Protein AF-A0A8X6TZW4-F1 (afdb_monomer_lite)

Secondary structure (DSSP, 8-state):
------------SS-HHHHHHHHHTTSS--TT-TTEEEEEEEEEEE-TTSSEEEEEEEEEEE----HHHHHHH--SEEEEEEEEEEETTTTEEEEEEEEHHHHHHHTS----EEEEEE-TT--GGGG-HHHHHHHHHHHHHHHHH-TT-EEEEEEES--TTHHHHHHHHHTTS-HHHHTTEEE--TTGGGSTTSGGGTS-GGGSBGGGTSSBPP-SPP--PPPGGGSPPHHHHHHHHHTS--SS-GGG-------TT----------STTPPEEEEEE--SS-EEEEEEE-SSPPPPP------------S------------S----SS-TT--BTTTBEEEEEEEEEPTTPEEEEEE-

Structure (mmCIF, N/CA/C/O backbone):
data_AF-A0A8X6TZW4-F1
#
_entry.id   AF-A0A8X6TZW4-F1
#
loop_
_atom_site.group_PDB
_atom_site.id
_atom_site.type_symbol
_atom_site.label_atom_id
_atom_site.label_alt_id
_atom_site.label_comp_id
_atom_site.label_asym_id
_atom_site.label_entity_id
_atom_site.label_seq_id
_atom_site.pdbx_PDB_ins_code
_atom_site.Cartn_x
_atom_site.Cartn_y
_atom_site.Cartn_z
_atom_site.occupancy
_atom_site.B_iso_or_equiv
_atom_site.auth_seq_id
_atom_site.auth_comp_id
_atom_site.auth_asym_id
_atom_site.auth_atom_id
_atom_site.pdbx_PDB_model_num
ATOM 1 N N . MET A 1 1 ? 1.268 7.127 -22.799 1.00 30.56 1 MET A N 1
ATOM 2 C CA . MET A 1 1 ? 2.317 8.165 -22.871 1.00 30.56 1 MET A CA 1
ATOM 3 C C . MET A 1 1 ? 3.377 7.771 -21.850 1.00 30.56 1 MET A C 1
ATOM 5 O O . MET A 1 1 ? 3.025 7.650 -20.687 1.00 30.56 1 MET A O 1
ATOM 9 N N . VAL A 1 2 ? 4.600 7.427 -22.267 1.00 35.41 2 VAL A N 1
ATOM 10 C CA . VAL A 1 2 ? 5.676 7.060 -21.324 1.00 35.41 2 VAL A CA 1
ATOM 11 C C . VAL A 1 2 ? 6.132 8.360 -20.665 1.00 35.41 2 VAL A C 1
ATOM 13 O O . VAL A 1 2 ? 6.771 9.181 -21.322 1.00 35.41 2 VAL A O 1
ATOM 16 N N . GLN A 1 3 ? 5.719 8.607 -19.420 1.00 42.69 3 GLN A N 1
ATOM 17 C CA . GLN A 1 3 ? 6.209 9.760 -18.667 1.00 42.69 3 GLN A CA 1
ATOM 18 C C . GLN A 1 3 ? 7.709 9.557 -18.430 1.00 42.69 3 GLN A C 1
ATOM 20 O O . GLN A 1 3 ? 8.127 8.582 -17.812 1.00 42.69 3 GLN A O 1
ATOM 25 N N . LYS A 1 4 ? 8.532 10.450 -18.991 1.00 45.53 4 LYS A N 1
ATOM 26 C CA . LYS A 1 4 ? 9.958 10.520 -18.669 1.00 45.53 4 LYS A CA 1
ATOM 27 C C . LYS A 1 4 ? 10.077 11.176 -17.300 1.00 45.53 4 LYS A C 1
ATOM 29 O O . LYS A 1 4 ? 9.837 12.371 -17.174 1.00 45.53 4 LYS A O 1
ATOM 34 N N . TYR A 1 5 ? 10.426 10.395 -16.293 1.00 51.34 5 TYR A N 1
ATOM 35 C CA . TYR A 1 5 ? 10.765 10.905 -14.974 1.00 51.34 5 TYR A CA 1
ATOM 36 C C . TYR A 1 5 ? 12.252 11.183 -14.896 1.00 51.34 5 TYR A C 1
ATOM 38 O O . TYR A 1 5 ? 13.082 10.360 -15.291 1.00 51.34 5 TYR A O 1
ATOM 46 N N . GLN A 1 6 ? 12.574 12.341 -14.348 1.00 49.41 6 GLN A N 1
ATOM 47 C CA . GLN A 1 6 ? 13.914 12.642 -13.902 1.00 49.41 6 GLN A CA 1
ATOM 48 C C . GLN A 1 6 ? 13.915 12.455 -12.391 1.00 49.41 6 GLN A C 1
ATOM 50 O O . GLN A 1 6 ? 13.239 13.196 -11.680 1.00 49.41 6 GLN A O 1
ATOM 55 N N . SER A 1 7 ? 14.646 11.449 -11.902 1.00 51.25 7 SER A N 1
ATOM 56 C CA . SER A 1 7 ? 14.814 11.277 -10.460 1.00 51.25 7 SER A CA 1
ATOM 57 C C . SER A 1 7 ? 15.349 12.572 -9.849 1.00 51.25 7 SER A C 1
ATOM 59 O O . SER A 1 7 ? 16.213 13.199 -10.477 1.00 51.25 7 SER A O 1
ATOM 61 N N . PRO A 1 8 ? 14.913 12.961 -8.636 1.00 54.50 8 PRO A N 1
ATOM 62 C CA . PRO A 1 8 ? 15.524 14.080 -7.936 1.00 54.50 8 PRO A CA 1
ATOM 63 C C . PRO A 1 8 ? 17.037 13.876 -7.893 1.00 54.50 8 PRO A C 1
ATOM 65 O O . PRO A 1 8 ? 17.512 12.742 -7.758 1.00 54.50 8 PRO A O 1
ATOM 68 N N . ILE A 1 9 ? 17.794 14.964 -8.050 1.00 59.66 9 ILE A N 1
ATOM 69 C CA . ILE A 1 9 ? 19.255 14.913 -8.019 1.00 59.66 9 ILE A CA 1
ATOM 70 C C . ILE A 1 9 ? 19.663 14.425 -6.627 1.00 59.66 9 ILE A C 1
ATOM 72 O O . ILE A 1 9 ? 19.657 15.178 -5.656 1.00 59.66 9 ILE A O 1
ATOM 76 N N . ARG A 1 10 ? 19.992 13.137 -6.523 1.00 61.22 10 ARG A N 1
ATOM 77 C CA . ARG A 1 10 ? 20.545 12.556 -5.305 1.00 61.22 10 ARG A CA 1
ATOM 78 C C . ARG A 1 10 ? 22.036 12.850 -5.296 1.00 61.22 10 ARG A C 1
ATOM 80 O O . ARG A 1 10 ? 22.797 12.283 -6.077 1.00 61.22 10 ARG A O 1
ATOM 87 N N . ILE A 1 11 ? 22.445 13.757 -4.415 1.00 69.44 11 ILE A N 1
ATOM 88 C CA . ILE A 1 11 ? 23.859 14.000 -4.144 1.00 69.44 11 ILE A CA 1
ATOM 89 C C . ILE A 1 11 ? 24.327 12.892 -3.204 1.00 69.44 11 ILE A C 1
ATOM 91 O O . ILE A 1 11 ? 23.991 12.868 -2.020 1.00 69.44 11 ILE A O 1
ATOM 95 N N . TYR A 1 12 ? 25.078 11.941 -3.746 1.00 73.31 12 TYR A N 1
ATOM 96 C CA . TYR A 1 12 ? 25.691 10.890 -2.949 1.00 73.31 12 TYR A CA 1
ATOM 97 C C . TYR A 1 12 ? 26.949 11.431 -2.270 1.00 73.31 12 TYR A C 1
ATOM 99 O O . TYR A 1 12 ? 27.764 12.102 -2.897 1.00 73.31 12 TYR A O 1
ATOM 107 N N . LYS A 1 13 ? 27.142 11.085 -0.992 1.00 83.56 13 LYS A N 1
ATOM 108 C CA . LYS A 1 13 ? 28.386 11.383 -0.255 1.00 83.56 13 LYS A CA 1
ATOM 109 C C . LYS A 1 13 ? 29.607 10.638 -0.817 1.00 83.56 13 LYS A C 1
ATOM 111 O O . LYS A 1 13 ? 30.732 10.949 -0.445 1.00 83.56 13 LYS A O 1
ATOM 116 N N . TYR A 1 14 ? 29.382 9.647 -1.679 1.00 88.25 14 TYR A N 1
ATOM 117 C CA . TYR A 1 14 ? 30.399 8.746 -2.210 1.00 88.25 14 TYR A CA 1
ATOM 118 C C . TYR A 1 14 ? 30.570 8.910 -3.729 1.00 88.25 14 TYR A C 1
ATOM 120 O O . TYR A 1 14 ? 29.609 9.285 -4.407 1.00 88.25 14 TYR A O 1
ATOM 128 N N . PRO A 1 15 ? 31.757 8.591 -4.284 1.00 90.38 15 PRO A N 1
ATOM 129 C CA . PRO A 1 15 ? 32.004 8.638 -5.724 1.00 90.38 15 PRO A CA 1
ATOM 130 C C . PRO A 1 15 ? 31.041 7.745 -6.515 1.00 90.38 15 PRO A C 1
ATOM 132 O O . PRO A 1 15 ? 30.653 6.675 -6.043 1.00 90.38 15 PRO A O 1
ATOM 135 N N . PHE A 1 16 ? 30.707 8.157 -7.742 1.00 88.38 16 PHE A N 1
ATOM 136 C CA . PHE A 1 16 ? 29.825 7.418 -8.657 1.00 88.38 16 PHE A CA 1
ATOM 137 C C . PHE A 1 16 ? 30.219 5.945 -8.776 1.00 88.38 16 PHE A C 1
ATOM 139 O O . PHE A 1 16 ? 29.370 5.071 -8.681 1.00 88.38 16 PHE A O 1
ATOM 146 N N . GLU A 1 17 ? 31.511 5.661 -8.899 1.00 88.81 17 GLU A N 1
ATOM 147 C CA . GLU A 1 17 ? 32.067 4.320 -9.046 1.00 88.81 17 GLU A CA 1
ATOM 148 C C . GLU A 1 17 ? 31.709 3.426 -7.853 1.00 88.81 17 GLU A C 1
ATOM 150 O O . GLU A 1 17 ? 31.324 2.271 -8.036 1.00 88.81 17 GLU A O 1
ATOM 155 N N . LEU A 1 18 ? 31.773 3.975 -6.636 1.00 89.69 18 LEU A N 1
ATOM 156 C CA . LEU A 1 18 ? 31.424 3.262 -5.410 1.00 89.69 18 LEU A CA 1
ATOM 157 C C . LEU A 1 18 ? 29.910 3.051 -5.309 1.00 89.69 18 LEU A C 1
ATOM 159 O O . LEU A 1 18 ? 29.466 1.965 -4.938 1.00 89.69 18 LEU A O 1
ATOM 163 N N . VAL A 1 19 ? 29.116 4.054 -5.696 1.00 87.56 19 VAL A N 1
ATOM 164 C CA . VAL A 1 19 ? 27.650 3.942 -5.749 1.00 87.56 19 VAL A CA 1
ATOM 165 C C . VAL A 1 19 ? 27.223 2.875 -6.760 1.00 87.56 19 VAL A C 1
ATOM 167 O O . VAL A 1 19 ? 26.357 2.062 -6.449 1.00 87.56 19 VAL A O 1
ATOM 170 N N . MET A 1 20 ? 27.853 2.820 -7.937 1.00 90.38 20 MET A N 1
ATOM 171 C CA . MET A 1 20 ? 27.567 1.808 -8.960 1.00 90.38 20 MET A CA 1
ATOM 172 C C . MET A 1 20 ? 27.996 0.410 -8.508 1.00 90.38 20 MET A C 1
ATOM 174 O O . MET A 1 20 ? 27.243 -0.543 -8.678 1.00 90.38 20 MET A O 1
ATOM 178 N N . ALA A 1 21 ? 29.156 0.276 -7.858 1.00 87.25 21 ALA A N 1
ATOM 179 C CA . ALA A 1 21 ? 29.581 -0.999 -7.283 1.00 87.25 21 ALA A CA 1
ATOM 180 C C . ALA A 1 21 ? 28.607 -1.492 -6.197 1.00 87.25 21 ALA A C 1
ATOM 182 O O . ALA A 1 21 ? 28.273 -2.674 -6.147 1.00 87.25 21 ALA A O 1
ATOM 183 N N . ALA A 1 22 ? 28.113 -0.591 -5.342 1.00 86.12 22 ALA A N 1
ATOM 184 C CA . ALA A 1 22 ? 27.097 -0.916 -4.344 1.00 86.12 22 ALA A CA 1
ATOM 185 C C . ALA A 1 22 ? 25.744 -1.273 -4.980 1.00 86.12 22 ALA A C 1
ATOM 187 O O . ALA A 1 22 ? 25.050 -2.163 -4.494 1.00 86.12 22 ALA A O 1
ATOM 188 N N . TYR A 1 23 ? 25.374 -0.601 -6.071 1.00 86.88 23 TYR A N 1
ATOM 189 C CA . TYR A 1 23 ? 24.173 -0.913 -6.837 1.00 86.88 23 TYR A CA 1
ATOM 190 C C . TYR A 1 23 ? 24.237 -2.327 -7.438 1.00 86.88 23 TYR A C 1
ATOM 192 O O . TYR A 1 23 ? 23.286 -3.091 -7.287 1.00 86.88 23 TYR A O 1
ATOM 200 N N . GLU A 1 24 ? 25.366 -2.716 -8.037 1.00 87.50 24 GLU A N 1
ATOM 201 C CA . GLU A 1 24 ? 25.538 -4.051 -8.629 1.00 87.50 24 GLU A CA 1
ATOM 202 C C . GLU A 1 24 ? 25.514 -5.179 -7.584 1.00 87.50 24 GLU A C 1
ATOM 204 O O . GLU A 1 24 ? 25.019 -6.267 -7.868 1.00 87.50 24 GLU A O 1
ATOM 209 N N . LYS A 1 25 ? 25.925 -4.913 -6.334 1.00 86.56 25 LYS A N 1
ATOM 210 C CA . LYS A 1 25 ? 25.819 -5.877 -5.217 1.00 86.56 25 LYS A CA 1
ATOM 211 C C . LYS A 1 25 ? 24.383 -6.269 -4.847 1.00 86.56 25 LYS A C 1
ATOM 213 O O . LYS A 1 25 ? 24.196 -7.137 -3.998 1.00 86.56 25 LYS A O 1
ATOM 218 N N . ARG A 1 26 ? 23.366 -5.638 -5.443 1.00 84.56 26 ARG A N 1
ATOM 219 C CA . ARG A 1 26 ? 21.959 -6.028 -5.262 1.00 84.56 26 ARG A CA 1
ATOM 220 C C . ARG A 1 26 ? 21.594 -7.304 -6.030 1.00 84.56 26 ARG A C 1
ATOM 222 O O . ARG A 1 26 ? 20.557 -7.896 -5.744 1.00 84.56 26 ARG A O 1
ATOM 229 N N . PHE A 1 27 ? 22.424 -7.715 -6.989 1.00 87.50 27 PHE A N 1
ATOM 230 C CA . PHE A 1 27 ? 22.191 -8.866 -7.857 1.00 87.50 27 PHE A CA 1
ATOM 231 C C . PHE A 1 27 ? 23.128 -10.041 -7.502 1.00 87.50 27 PHE A C 1
ATOM 233 O O . PHE A 1 27 ? 24.257 -9.805 -7.072 1.00 87.50 27 PHE A O 1
ATOM 240 N N . PRO A 1 28 ? 22.691 -11.306 -7.676 1.00 84.06 28 PRO A N 1
ATOM 241 C CA . PRO A 1 28 ? 21.354 -11.715 -8.113 1.00 84.06 28 PRO A CA 1
ATOM 242 C C . PRO A 1 28 ? 20.306 -11.617 -6.996 1.00 84.06 28 PRO A C 1
ATOM 244 O O . PRO A 1 28 ? 19.123 -11.712 -7.279 1.00 84.06 28 PRO A O 1
ATOM 247 N N . THR A 1 29 ? 20.717 -11.405 -5.745 1.00 83.62 29 THR A N 1
ATOM 248 C CA . THR A 1 29 ? 19.827 -11.268 -4.581 1.00 83.62 29 THR A CA 1
ATOM 249 C C . THR A 1 29 ? 20.395 -10.258 -3.593 1.00 83.62 29 THR A C 1
ATOM 251 O O . THR A 1 29 ? 21.615 -10.162 -3.450 1.00 83.62 29 THR A O 1
ATOM 254 N N . CYS A 1 30 ? 19.537 -9.575 -2.833 1.00 77.25 30 CYS A N 1
ATOM 255 C CA . CYS A 1 30 ? 19.956 -8.637 -1.796 1.00 77.25 30 CYS A CA 1
ATOM 256 C C . CYS A 1 30 ? 19.126 -8.841 -0.529 1.00 77.25 30 CYS A C 1
ATOM 258 O O . CYS A 1 30 ? 17.913 -8.669 -0.569 1.00 77.25 30 CYS A O 1
ATOM 260 N N . LYS A 1 31 ? 19.762 -9.127 0.617 1.00 71.31 31 LYS A N 1
ATOM 261 C CA . LYS A 1 31 ? 19.045 -9.287 1.901 1.00 71.31 31 LYS A CA 1
ATOM 262 C C . LYS A 1 31 ? 18.265 -8.033 2.319 1.00 71.31 31 LYS A C 1
ATOM 264 O O . LYS A 1 31 ? 17.268 -8.142 3.012 1.00 71.31 31 LYS A O 1
ATOM 269 N N . MET A 1 32 ? 18.707 -6.855 1.876 1.00 66.88 32 MET A N 1
ATOM 270 C CA . MET A 1 32 ? 18.022 -5.580 2.128 1.00 66.88 32 MET A CA 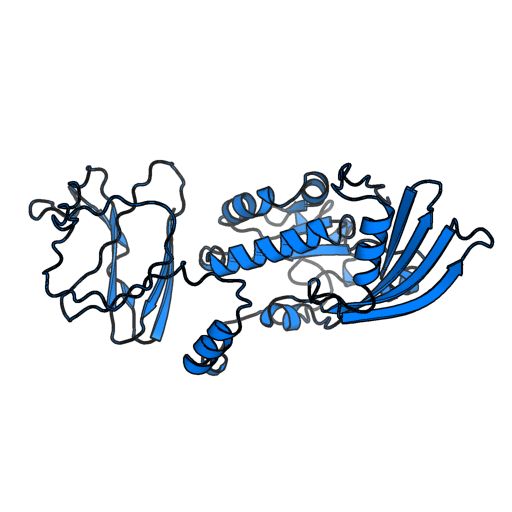1
ATOM 271 C C . MET A 1 32 ? 16.824 -5.340 1.196 1.00 66.88 32 MET A C 1
ATOM 273 O O . MET A 1 32 ? 16.125 -4.345 1.350 1.00 66.88 32 MET A O 1
ATOM 277 N N . ILE A 1 33 ? 16.612 -6.205 0.200 1.00 66.62 33 ILE A N 1
ATOM 278 C CA . ILE A 1 33 ? 15.486 -6.149 -0.736 1.00 66.62 33 ILE A CA 1
ATOM 279 C C . ILE A 1 33 ? 14.861 -7.555 -0.774 1.00 66.62 33 ILE A C 1
ATOM 281 O O . ILE A 1 33 ? 15.011 -8.258 -1.771 1.00 66.62 33 ILE A O 1
ATOM 285 N N . PRO A 1 34 ? 14.201 -8.005 0.309 1.00 62.00 34 PRO A N 1
ATOM 286 C CA . PRO A 1 34 ? 13.680 -9.376 0.434 1.00 62.00 34 PRO A CA 1
ATOM 287 C C . PRO A 1 34 ? 12.648 -9.739 -0.649 1.00 62.00 34 PRO A C 1
ATOM 289 O O . PRO A 1 34 ? 12.569 -10.887 -1.086 1.00 62.00 34 PRO A O 1
ATOM 292 N N . VAL A 1 35 ? 11.942 -8.737 -1.183 1.00 65.69 35 VAL A N 1
ATOM 293 C CA . VAL A 1 35 ? 11.088 -8.844 -2.377 1.00 65.69 35 VAL A CA 1
ATOM 294 C C . VAL A 1 35 ? 11.849 -9.309 -3.628 1.00 65.69 35 VAL A C 1
ATOM 296 O O . VAL A 1 35 ? 11.248 -9.876 -4.534 1.00 65.69 35 VAL A O 1
ATOM 299 N N . PHE A 1 36 ? 13.162 -9.109 -3.720 1.00 72.56 36 PHE A N 1
ATOM 300 C CA . PHE A 1 36 ? 13.975 -9.495 -4.872 1.00 72.56 36 PHE A CA 1
ATOM 301 C C . PHE A 1 36 ? 14.524 -10.923 -4.714 1.00 72.56 36 PHE A C 1
ATOM 303 O O . PHE A 1 36 ? 15.525 -11.151 -4.038 1.00 72.56 36 PHE A O 1
ATOM 310 N N . LEU A 1 37 ? 13.869 -11.896 -5.359 1.00 79.12 37 LEU A N 1
ATOM 311 C CA . LEU A 1 37 ? 14.154 -13.330 -5.200 1.00 79.12 37 LEU A CA 1
ATOM 312 C C . LEU A 1 37 ? 15.373 -13.821 -5.979 1.00 79.12 37 LEU A C 1
ATOM 314 O O . LEU A 1 37 ? 15.884 -14.901 -5.691 1.00 79.12 37 LEU A O 1
ATOM 318 N N . GLY A 1 38 ? 15.784 -13.100 -7.016 1.00 86.19 38 GLY A N 1
ATOM 319 C CA . GLY A 1 38 ? 16.797 -13.593 -7.937 1.00 86.19 38 GLY A CA 1
ATOM 320 C C . GLY A 1 38 ? 16.824 -12.818 -9.243 1.00 86.19 38 GLY A C 1
ATOM 321 O O . GLY A 1 38 ? 15.820 -12.223 -9.645 1.00 86.19 38 GLY A O 1
ATOM 322 N N . SER A 1 39 ? 17.936 -12.904 -9.962 1.00 90.31 39 SER A N 1
ATOM 323 C CA . SER A 1 39 ? 17.974 -12.562 -11.375 1.00 90.31 39 SER A CA 1
ATOM 324 C C . SER A 1 39 ? 18.952 -13.422 -12.157 1.00 90.31 39 SER A C 1
ATOM 326 O O . SER A 1 39 ? 20.010 -13.793 -11.655 1.00 90.31 39 SER A O 1
ATOM 328 N N . ASP A 1 40 ? 18.586 -13.689 -13.406 1.00 92.38 40 ASP A N 1
ATOM 329 C CA . ASP A 1 40 ? 19.411 -14.393 -14.380 1.00 92.38 40 ASP A CA 1
ATOM 330 C C . ASP A 1 40 ? 19.863 -13.400 -15.454 1.00 92.38 40 ASP A C 1
ATOM 332 O O . ASP A 1 40 ? 19.041 -12.660 -16.000 1.00 92.38 40 ASP A O 1
ATOM 336 N N . THR A 1 41 ? 21.154 -13.369 -15.781 1.00 94.38 41 THR A N 1
ATOM 337 C CA . THR A 1 41 ? 21.659 -12.546 -16.890 1.00 94.38 41 THR A CA 1
ATOM 338 C C . THR A 1 41 ? 21.178 -13.123 -18.221 1.00 94.38 41 THR A C 1
ATOM 340 O O . THR A 1 41 ? 21.463 -14.275 -18.540 1.00 94.38 41 THR A O 1
ATOM 343 N N . THR A 1 42 ? 20.453 -12.325 -19.005 1.00 92.94 42 THR A N 1
ATOM 344 C CA . THR A 1 42 ? 19.950 -12.705 -20.337 1.00 92.94 42 THR A CA 1
ATOM 345 C C .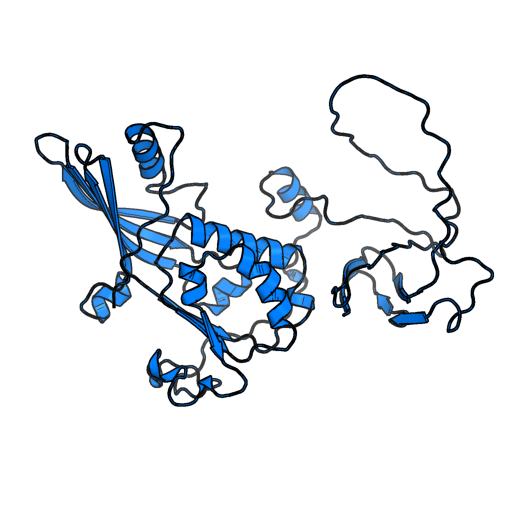 THR A 1 42 ? 20.801 -12.142 -21.465 1.00 92.94 42 THR A C 1
ATOM 347 O O . THR A 1 42 ? 20.859 -12.731 -22.542 1.00 92.94 42 THR A O 1
ATOM 350 N N . TYR A 1 43 ? 21.471 -11.015 -21.228 1.00 94.50 43 TYR A N 1
ATOM 351 C CA . TYR A 1 43 ? 22.371 -10.381 -22.183 1.00 94.50 43 TYR A CA 1
ATOM 352 C C . TYR A 1 43 ? 23.451 -9.600 -21.441 1.00 94.50 43 TYR A C 1
ATOM 354 O O . TYR A 1 43 ? 23.176 -8.959 -20.429 1.00 94.50 43 TYR A O 1
ATOM 362 N N . GLU A 1 44 ? 24.670 -9.607 -21.968 1.00 95.69 44 GLU A N 1
ATOM 363 C CA . GLU A 1 44 ? 25.785 -8.852 -21.412 1.00 95.69 44 GLU A CA 1
ATOM 364 C C . GLU A 1 44 ? 26.696 -8.351 -22.531 1.00 95.69 44 GLU A C 1
ATOM 366 O O . GLU A 1 44 ? 26.985 -9.064 -23.491 1.00 95.69 44 GLU A O 1
ATOM 371 N N . TYR A 1 45 ? 27.137 -7.104 -22.409 1.00 96.25 45 TYR A N 1
ATOM 372 C CA . TYR A 1 45 ? 28.030 -6.456 -23.354 1.00 96.25 45 TYR A CA 1
ATOM 373 C C . TYR A 1 45 ? 28.944 -5.468 -22.635 1.00 96.25 45 TYR A C 1
ATOM 375 O O . TYR A 1 45 ? 28.492 -4.658 -21.826 1.00 96.25 45 TYR A O 1
ATOM 383 N N . ASN A 1 46 ? 30.223 -5.493 -22.996 1.00 95.69 46 ASN A N 1
ATOM 384 C CA . ASN A 1 46 ? 31.218 -4.504 -22.602 1.00 95.69 46 ASN A CA 1
ATOM 385 C C . ASN A 1 46 ? 31.806 -3.874 -23.863 1.00 95.69 46 ASN A C 1
ATOM 387 O O . ASN A 1 46 ? 32.150 -4.591 -24.803 1.00 95.69 46 ASN A O 1
ATOM 391 N N . SER A 1 47 ? 31.941 -2.549 -23.881 1.00 95.00 47 SER A N 1
ATOM 392 C CA . SER A 1 47 ? 32.708 -1.876 -24.928 1.00 95.00 47 SER A CA 1
ATOM 393 C C . SER A 1 47 ? 34.198 -2.201 -24.809 1.00 95.00 47 SER A C 1
ATOM 395 O O . SER A 1 47 ? 34.706 -2.440 -23.714 1.00 95.00 47 SER A O 1
ATOM 397 N N . GLU A 1 48 ? 34.915 -2.171 -25.933 1.00 93.31 48 GLU A N 1
ATOM 398 C CA . GLU A 1 48 ? 36.357 -2.472 -25.989 1.00 93.31 48 GLU A CA 1
ATOM 399 C C . GLU A 1 48 ? 37.194 -1.566 -25.071 1.00 93.31 48 GLU A C 1
ATOM 401 O O . GLU A 1 48 ? 38.189 -1.992 -24.494 1.00 93.31 48 GLU A O 1
ATOM 406 N N . ASP A 1 49 ? 36.760 -0.318 -24.897 1.00 91.88 49 ASP A N 1
ATOM 407 C CA . ASP A 1 49 ? 37.390 0.673 -24.024 1.00 91.88 49 ASP A CA 1
ATOM 408 C C . ASP A 1 49 ? 36.946 0.583 -22.549 1.00 91.88 49 ASP A C 1
ATOM 410 O O . ASP A 1 49 ? 37.378 1.391 -21.725 1.00 91.88 49 ASP A O 1
ATOM 414 N N . GLY A 1 50 ? 36.048 -0.351 -22.213 1.00 89.69 50 GLY A N 1
ATOM 415 C CA . GLY A 1 50 ? 35.481 -0.539 -20.875 1.00 89.69 50 GLY A CA 1
ATOM 416 C C . GLY A 1 50 ? 34.605 0.616 -20.370 1.00 89.69 50 GLY A C 1
ATOM 417 O O . GLY A 1 50 ? 34.202 0.620 -19.203 1.00 89.69 50 GLY A O 1
ATOM 418 N N . ALA A 1 51 ? 34.316 1.616 -21.210 1.00 90.62 51 ALA A N 1
ATOM 419 C CA . ALA A 1 51 ? 33.549 2.795 -20.824 1.00 90.62 51 ALA A CA 1
ATOM 420 C C . ALA A 1 51 ? 32.053 2.502 -20.668 1.00 90.62 51 ALA A C 1
ATOM 422 O O . ALA A 1 51 ? 31.405 3.101 -19.806 1.00 90.62 51 ALA A O 1
ATOM 423 N N . VAL A 1 52 ? 31.516 1.597 -21.489 1.00 94.69 52 VAL A N 1
ATOM 424 C CA . VAL A 1 52 ? 30.097 1.251 -21.535 1.00 94.69 52 VAL A CA 1
ATOM 425 C C . VAL A 1 52 ? 29.916 -0.217 -21.179 1.00 94.69 52 VAL A C 1
ATOM 427 O O . VAL A 1 52 ? 30.453 -1.104 -21.840 1.00 94.69 52 VAL A O 1
ATOM 430 N N . TYR A 1 53 ? 29.105 -0.461 -20.157 1.00 95.44 53 TYR A N 1
ATOM 431 C CA . TYR A 1 53 ? 28.683 -1.793 -19.751 1.00 95.44 53 TYR A CA 1
ATOM 432 C C . TYR A 1 53 ? 27.165 -1.896 -19.842 1.00 95.44 53 TYR A C 1
ATOM 434 O O . TYR A 1 53 ? 26.443 -1.091 -19.251 1.00 95.44 53 TYR A O 1
ATOM 442 N N . ILE A 1 54 ? 26.677 -2.871 -20.603 1.00 95.56 54 ILE A N 1
ATOM 443 C CA . ILE A 1 54 ? 25.252 -3.145 -20.761 1.00 95.56 54 ILE A CA 1
ATOM 444 C C . ILE A 1 54 ? 24.987 -4.544 -20.238 1.00 95.56 54 ILE A C 1
ATOM 446 O O . ILE A 1 54 ? 25.569 -5.508 -20.723 1.00 95.56 54 ILE A O 1
ATOM 450 N N . ILE A 1 55 ? 24.056 -4.656 -19.302 1.00 95.31 55 ILE A N 1
ATOM 451 C CA . ILE A 1 55 ? 23.595 -5.941 -18.797 1.00 95.31 55 ILE A CA 1
ATOM 452 C C . ILE A 1 55 ? 22.075 -5.965 -18.763 1.00 95.31 55 ILE A C 1
ATOM 454 O O . ILE A 1 55 ? 21.431 -5.034 -18.281 1.00 95.31 55 ILE A O 1
ATOM 458 N N . GLU A 1 56 ? 21.501 -7.029 -19.306 1.00 93.94 56 GLU A N 1
ATOM 459 C CA . GLU A 1 56 ? 20.085 -7.334 -19.205 1.00 93.94 56 GLU A CA 1
ATOM 460 C C . GLU A 1 56 ? 19.895 -8.545 -18.303 1.00 93.94 56 GLU A C 1
ATOM 462 O O . GLU A 1 56 ? 20.617 -9.541 -18.395 1.00 93.94 56 GLU A O 1
ATOM 467 N N . ARG A 1 57 ? 18.926 -8.436 -17.402 1.00 93.06 57 ARG A N 1
ATOM 468 C CA . ARG A 1 57 ? 18.623 -9.448 -16.406 1.00 93.06 57 ARG A CA 1
ATOM 469 C C . ARG A 1 57 ? 17.143 -9.752 -16.420 1.00 93.06 57 ARG A C 1
ATOM 471 O O . ARG A 1 57 ? 16.311 -8.846 -16.400 1.00 93.06 57 ARG A O 1
ATOM 478 N N . ARG A 1 58 ? 16.814 -11.034 -16.380 1.00 91.31 58 ARG A N 1
ATOM 479 C CA . ARG A 1 58 ? 15.483 -11.512 -16.043 1.00 91.31 58 ARG A CA 1
ATOM 480 C C . ARG A 1 58 ? 15.391 -11.615 -14.532 1.00 91.31 58 ARG A C 1
ATOM 482 O O . ARG A 1 58 ? 15.979 -12.498 -13.920 1.00 91.31 58 ARG A O 1
ATOM 489 N N . CYS A 1 59 ? 14.667 -10.689 -13.935 1.00 85.19 59 CYS A N 1
ATOM 490 C CA . CYS A 1 59 ? 14.544 -10.545 -12.500 1.00 85.19 59 CYS A CA 1
ATOM 491 C C . CYS A 1 59 ? 13.240 -11.161 -11.987 1.00 85.19 59 CYS A C 1
ATOM 493 O O . CYS A 1 59 ? 12.185 -11.054 -12.620 1.00 85.19 59 CYS A O 1
ATOM 495 N N . ARG A 1 60 ? 13.317 -11.779 -10.808 1.00 81.69 60 ARG A N 1
ATOM 496 C CA . ARG A 1 60 ? 12.223 -12.464 -10.125 1.00 81.69 60 ARG A CA 1
ATOM 497 C C . ARG A 1 60 ? 11.883 -11.714 -8.838 1.00 81.69 60 ARG A C 1
ATOM 499 O O . ARG A 1 60 ? 12.729 -11.604 -7.955 1.00 81.69 60 ARG A O 1
ATOM 506 N N . LEU A 1 61 ? 10.651 -11.225 -8.715 1.00 73.00 61 LEU A N 1
ATOM 507 C CA . LEU A 1 61 ? 10.147 -10.616 -7.480 1.00 73.00 61 LEU A CA 1
ATOM 508 C C . LEU A 1 61 ? 9.179 -11.547 -6.767 1.00 73.00 61 LEU A C 1
ATOM 510 O O . LEU A 1 61 ? 8.299 -12.124 -7.404 1.00 73.00 61 LEU A O 1
ATOM 514 N N . ASN A 1 62 ? 9.321 -11.631 -5.451 1.00 67.12 62 ASN A N 1
ATOM 515 C CA . ASN A 1 62 ? 8.272 -12.056 -4.544 1.00 67.12 62 ASN A CA 1
ATOM 516 C C . ASN A 1 62 ? 7.275 -10.910 -4.467 1.00 67.12 62 ASN A C 1
ATOM 518 O O . ASN A 1 62 ? 7.662 -9.777 -4.173 1.00 67.12 62 ASN A O 1
ATOM 522 N N . VAL A 1 63 ? 5.997 -11.183 -4.683 1.00 58.94 63 VAL A N 1
ATOM 523 C CA . VAL A 1 63 ? 4.975 -10.218 -4.286 1.00 58.94 63 VAL A CA 1
ATOM 524 C C . VAL A 1 63 ? 4.843 -10.357 -2.770 1.00 58.94 63 VAL A C 1
ATOM 526 O O . VAL A 1 63 ? 3.998 -11.102 -2.281 1.00 58.94 63 VAL A O 1
ATOM 529 N N . GLU A 1 64 ? 5.739 -9.726 -1.999 1.00 47.16 64 GLU A N 1
ATOM 530 C CA . GLU A 1 64 ? 5.552 -9.606 -0.549 1.00 47.16 64 GLU A CA 1
ATOM 531 C C . GLU A 1 64 ? 4.414 -8.640 -0.288 1.00 47.16 64 GLU A C 1
ATOM 533 O O . GLU A 1 64 ? 4.580 -7.450 -0.048 1.00 47.16 64 GLU A O 1
ATOM 538 N N . ALA A 1 65 ? 3.219 -9.189 -0.352 1.00 44.72 65 ALA A N 1
ATOM 539 C CA . ALA A 1 65 ? 2.153 -8.706 0.474 1.00 44.72 65 ALA A CA 1
ATOM 540 C C . ALA A 1 65 ? 2.138 -9.573 1.754 1.00 44.72 65 ALA A C 1
ATOM 542 O O . ALA A 1 65 ? 2.579 -10.732 1.701 1.00 44.72 65 ALA A O 1
ATOM 543 N N . PRO A 1 66 ? 1.676 -9.052 2.908 1.00 44.66 66 PRO A N 1
ATOM 544 C CA . PRO A 1 66 ? 1.359 -9.863 4.084 1.00 44.66 66 PRO A CA 1
ATOM 545 C C . PRO A 1 66 ? 0.676 -11.173 3.673 1.00 44.66 66 PRO A C 1
ATOM 547 O O . PRO A 1 66 ? -0.073 -11.175 2.698 1.00 44.66 66 PRO A O 1
ATOM 550 N N . TYR A 1 67 ? 0.919 -12.285 4.374 1.00 37.47 67 TYR A N 1
ATOM 551 C CA . TYR A 1 67 ? 0.471 -13.635 3.974 1.00 37.47 67 TYR A CA 1
ATOM 552 C C . TYR A 1 67 ? -0.993 -13.695 3.482 1.00 37.47 67 TYR A C 1
ATOM 554 O O . TYR A 1 67 ? -1.311 -14.398 2.522 1.00 37.47 67 TYR A O 1
ATOM 562 N N . LEU A 1 68 ? -1.863 -12.875 4.081 1.00 34.59 68 LEU A N 1
ATOM 563 C CA . LEU A 1 68 ? -3.262 -12.696 3.696 1.00 34.59 68 LEU A CA 1
ATOM 564 C C . LEU A 1 68 ? -3.452 -12.125 2.272 1.00 34.59 68 LEU A C 1
ATOM 566 O O . LEU A 1 68 ? -4.273 -12.623 1.510 1.00 34.59 68 LEU A O 1
ATOM 570 N N . LEU A 1 69 ? -2.662 -11.125 1.879 1.00 35.97 69 LEU A N 1
ATOM 571 C CA . LEU A 1 69 ? -2.713 -10.474 0.567 1.00 35.97 69 LEU A CA 1
ATOM 572 C C . LEU A 1 69 ? -2.064 -11.317 -0.549 1.00 35.97 69 LEU A C 1
ATOM 574 O O . LEU A 1 69 ? -2.497 -11.225 -1.697 1.00 35.97 69 LEU A O 1
ATOM 578 N N . LYS A 1 70 ? -1.098 -12.199 -0.238 1.00 40.72 70 LYS A N 1
ATOM 579 C CA . LYS A 1 70 ? -0.548 -13.164 -1.219 1.00 40.72 70 LYS A CA 1
ATOM 580 C C . LYS A 1 70 ? -1.630 -14.079 -1.799 1.00 40.72 70 LYS A C 1
ATOM 582 O O . LYS A 1 70 ? -1.667 -14.295 -3.008 1.00 40.72 70 LYS A O 1
ATOM 587 N N . LYS A 1 71 ? -2.553 -14.559 -0.955 1.00 37.78 71 LYS A N 1
ATOM 588 C CA . LYS A 1 71 ? -3.687 -15.392 -1.393 1.00 37.78 71 LYS A CA 1
ATOM 589 C C . LYS A 1 71 ? -4.715 -14.632 -2.236 1.00 37.78 71 LYS A C 1
ATOM 591 O O . LYS A 1 71 ? -5.341 -15.237 -3.097 1.00 37.78 71 LYS A O 1
ATOM 596 N N . ILE A 1 72 ? -4.869 -13.331 -1.998 1.00 35.69 72 ILE A N 1
ATOM 597 C CA . ILE A 1 72 ? -5.821 -12.453 -2.698 1.00 35.69 72 ILE A CA 1
ATOM 598 C C . ILE A 1 72 ? -5.303 -12.100 -4.102 1.00 35.69 72 ILE A C 1
ATOM 600 O O . ILE A 1 72 ? -6.064 -12.118 -5.064 1.00 35.69 72 ILE A O 1
ATOM 604 N N . ILE A 1 73 ? -4.003 -11.818 -4.245 1.00 46.66 73 ILE A N 1
ATOM 605 C CA . ILE A 1 73 ? -3.415 -11.367 -5.519 1.00 46.66 73 ILE A CA 1
ATOM 606 C C . ILE A 1 73 ? -3.237 -12.531 -6.515 1.00 46.66 73 ILE A C 1
ATOM 608 O O . ILE A 1 73 ? -3.220 -12.302 -7.724 1.00 46.66 73 ILE A O 1
ATOM 612 N N . GLY A 1 74 ? -3.114 -13.780 -6.045 1.00 49.09 74 GLY A N 1
ATOM 613 C CA . GLY A 1 74 ? -2.997 -14.964 -6.914 1.00 49.09 74 GLY A CA 1
ATOM 614 C C . GLY A 1 74 ? -1.743 -14.972 -7.803 1.00 49.09 74 GLY A C 1
ATOM 615 O O . GLY A 1 74 ? -1.678 -15.707 -8.789 1.00 49.09 74 GLY A O 1
ATOM 616 N N . VAL A 1 75 ? -0.757 -14.131 -7.479 1.00 56.31 75 VAL A N 1
ATOM 617 C CA . VAL A 1 75 ? 0.527 -14.021 -8.174 1.00 56.31 75 VAL A CA 1
ATOM 618 C C . VAL A 1 75 ? 1.630 -14.150 -7.136 1.00 56.31 75 VAL A C 1
ATOM 620 O O . VAL A 1 75 ? 1.963 -13.191 -6.447 1.00 56.31 75 VAL A O 1
ATOM 623 N N . ASP A 1 76 ? 2.215 -15.341 -7.046 1.00 60.25 76 ASP A N 1
ATOM 624 C CA . ASP A 1 76 ? 3.318 -15.609 -6.117 1.00 60.25 76 ASP A CA 1
ATOM 625 C C . ASP A 1 76 ? 4.612 -14.907 -6.551 1.00 60.25 76 ASP A C 1
ATOM 627 O O . ASP A 1 76 ? 5.465 -14.556 -5.735 1.00 60.25 76 ASP A O 1
ATOM 631 N N . VAL A 1 77 ? 4.776 -14.720 -7.866 1.00 69.75 77 VAL A N 1
ATOM 632 C CA . VAL A 1 77 ? 6.013 -14.238 -8.476 1.00 69.75 77 VAL A CA 1
ATOM 633 C C . VAL A 1 77 ? 5.725 -13.364 -9.689 1.00 69.75 77 VAL A C 1
ATOM 635 O O . VAL A 1 77 ? 4.967 -13.749 -10.581 1.00 69.75 77 VAL A O 1
ATOM 638 N N . VAL A 1 78 ? 6.419 -12.230 -9.781 1.00 70.81 78 VAL A N 1
ATOM 639 C CA . VAL A 1 78 ? 6.430 -11.380 -10.979 1.00 70.81 78 VAL A CA 1
ATOM 640 C C . VAL A 1 78 ? 7.810 -11.420 -11.630 1.00 70.81 78 VAL A C 1
ATOM 642 O O . VAL A 1 78 ? 8.829 -11.260 -10.959 1.00 70.81 78 VAL A O 1
ATOM 645 N N . TYR A 1 79 ? 7.834 -11.613 -12.952 1.00 80.56 79 TYR A N 1
ATOM 646 C CA . TYR A 1 79 ? 9.048 -11.539 -13.764 1.00 80.56 79 TYR A CA 1
ATOM 647 C C . TYR A 1 79 ? 9.116 -10.211 -14.513 1.00 80.56 79 TYR A C 1
ATOM 649 O O . TYR A 1 79 ? 8.178 -9.832 -15.225 1.00 80.56 79 TYR A O 1
ATOM 657 N N . PHE A 1 80 ? 10.248 -9.530 -14.390 1.00 79.44 80 PHE A N 1
ATOM 658 C CA . PHE A 1 80 ? 10.551 -8.335 -15.164 1.00 79.44 80 PHE A CA 1
ATOM 659 C C . PHE A 1 80 ? 11.912 -8.480 -15.829 1.00 79.44 80 PHE A C 1
ATOM 661 O O . PHE A 1 80 ? 12.824 -9.089 -15.277 1.00 79.44 80 PHE A O 1
ATOM 668 N N . ILE A 1 81 ? 12.040 -7.930 -17.028 1.00 85.62 81 ILE A N 1
ATOM 669 C CA . ILE A 1 81 ? 13.332 -7.780 -17.679 1.00 85.62 81 ILE A CA 1
ATOM 670 C C . ILE A 1 81 ? 13.859 -6.400 -17.320 1.00 85.62 81 ILE A C 1
ATOM 672 O O . ILE A 1 81 ? 13.146 -5.405 -17.462 1.00 85.62 81 ILE A O 1
ATOM 676 N N . GLN A 1 82 ? 15.091 -6.354 -16.835 1.00 88.50 82 GLN A N 1
ATOM 677 C CA . GLN A 1 82 ? 15.785 -5.137 -16.470 1.00 88.50 82 GLN A CA 1
ATOM 678 C C . GLN A 1 82 ? 17.047 -4.998 -17.305 1.00 88.50 82 GLN A C 1
ATOM 680 O O . GLN A 1 82 ? 17.944 -5.830 -17.213 1.00 88.50 82 GLN A O 1
ATOM 685 N N . LYS A 1 83 ? 17.144 -3.914 -18.067 1.00 90.56 83 LYS A N 1
ATOM 686 C CA . LYS A 1 83 ? 18.324 -3.542 -18.834 1.00 90.56 83 LYS A CA 1
ATOM 687 C C . LYS A 1 83 ? 19.007 -2.347 -18.184 1.00 90.56 83 LYS A C 1
ATOM 689 O O . LYS A 1 83 ? 18.435 -1.263 -18.096 1.00 90.56 83 LYS A O 1
ATOM 694 N N . ASN A 1 84 ? 20.251 -2.546 -17.781 1.00 92.62 84 ASN A N 1
ATOM 695 C CA . ASN A 1 84 ? 21.118 -1.518 -17.237 1.00 92.62 84 ASN A CA 1
ATOM 696 C C . ASN A 1 84 ? 22.171 -1.153 -18.277 1.00 92.62 84 ASN A C 1
ATOM 698 O O . ASN A 1 84 ? 22.842 -2.025 -18.817 1.00 92.62 84 ASN A O 1
ATOM 702 N N . THR A 1 85 ? 22.316 0.136 -18.560 1.00 94.12 85 THR A N 1
ATOM 703 C CA . THR A 1 85 ? 23.388 0.690 -19.393 1.00 94.12 85 THR A CA 1
ATOM 704 C C . THR A 1 85 ? 24.192 1.659 -18.539 1.00 94.12 85 THR A C 1
ATOM 706 O O . THR A 1 85 ? 23.729 2.761 -18.240 1.00 94.12 85 THR A O 1
ATOM 709 N N . LEU A 1 86 ? 25.366 1.215 -18.101 1.00 93.88 86 LEU A N 1
ATOM 710 C CA . LEU A 1 86 ? 26.331 2.000 -17.346 1.00 93.88 86 LEU A CA 1
ATOM 711 C C . LEU A 1 86 ? 27.304 2.665 -18.318 1.00 93.88 86 LEU A C 1
ATOM 713 O O . LEU A 1 86 ? 28.070 1.981 -18.990 1.00 93.88 86 LEU A O 1
ATOM 717 N N . ASP A 1 87 ? 27.306 3.992 -18.342 1.00 93.12 87 ASP A N 1
ATOM 718 C CA . ASP A 1 87 ? 28.283 4.798 -19.065 1.00 93.12 87 ASP A CA 1
ATOM 719 C C . ASP A 1 87 ? 29.181 5.522 -18.056 1.00 93.12 87 ASP A C 1
ATOM 721 O O . ASP A 1 87 ? 28.762 6.450 -17.354 1.00 93.12 87 ASP A O 1
ATOM 725 N N . ARG A 1 88 ? 30.440 5.084 -17.975 1.00 90.94 88 ARG A N 1
ATOM 726 C CA . ARG A 1 88 ? 31.444 5.633 -17.054 1.00 90.94 88 ARG A CA 1
ATOM 727 C C . ARG A 1 88 ? 31.944 7.011 -17.481 1.00 90.94 88 ARG A C 1
ATOM 729 O O . ARG A 1 88 ? 32.319 7.795 -16.614 1.00 90.94 88 ARG A O 1
ATOM 736 N N . ARG A 1 89 ? 31.931 7.325 -18.782 1.00 91.12 89 ARG A N 1
ATOM 737 C CA . ARG A 1 89 ? 32.347 8.638 -19.306 1.00 91.12 89 ARG A CA 1
ATOM 738 C C . ARG A 1 89 ? 31.295 9.688 -19.001 1.00 91.12 89 ARG A C 1
ATOM 740 O O . ARG A 1 89 ? 31.617 10.743 -18.466 1.00 91.12 89 ARG A O 1
ATOM 747 N N . ALA A 1 90 ? 30.038 9.370 -19.291 1.00 90.94 90 ALA A N 1
ATOM 748 C CA . ALA A 1 90 ? 28.912 10.239 -18.979 1.00 90.94 90 ALA A CA 1
ATOM 749 C C . ALA A 1 90 ? 28.558 10.236 -17.481 1.00 90.94 90 ALA A C 1
ATOM 751 O O . ALA A 1 90 ? 27.804 11.097 -17.037 1.00 90.94 90 ALA A O 1
ATOM 752 N N . ARG A 1 91 ? 29.096 9.283 -16.700 1.00 89.69 91 ARG A N 1
ATOM 753 C CA . ARG A 1 91 ? 28.754 9.045 -15.284 1.00 89.69 91 ARG A CA 1
ATOM 754 C C . ARG A 1 91 ? 27.251 8.840 -15.104 1.00 89.69 91 ARG A C 1
ATOM 756 O O . ARG A 1 91 ? 26.625 9.420 -14.218 1.00 89.69 91 ARG A O 1
ATOM 763 N N . THR A 1 92 ? 26.667 8.019 -15.974 1.00 88.88 92 THR A N 1
ATOM 764 C CA . THR A 1 92 ? 25.231 7.727 -15.972 1.00 88.88 92 THR A CA 1
ATOM 765 C C . THR A 1 92 ? 24.971 6.232 -15.900 1.00 88.88 92 THR A C 1
ATOM 767 O O . THR A 1 92 ? 25.699 5.425 -16.472 1.00 88.88 92 THR A O 1
ATOM 770 N N . LEU A 1 93 ? 23.909 5.867 -15.189 1.00 87.75 93 LEU A N 1
ATOM 771 C CA . LEU A 1 93 ? 23.322 4.537 -15.231 1.00 87.75 93 LEU A CA 1
ATOM 772 C C . LEU A 1 93 ? 21.888 4.691 -15.726 1.00 87.75 93 LEU A C 1
ATOM 774 O O . LEU A 1 93 ? 21.042 5.253 -15.030 1.00 87.75 93 LEU A O 1
ATOM 778 N N . LYS A 1 94 ? 21.618 4.203 -16.934 1.00 86.44 94 LYS A N 1
ATOM 779 C CA . LYS A 1 94 ? 20.264 4.133 -17.479 1.00 86.44 94 LYS A CA 1
ATOM 780 C C . LYS A 1 94 ? 19.672 2.770 -17.139 1.00 86.44 94 LYS A C 1
ATOM 782 O O . LYS A 1 94 ? 20.243 1.748 -17.512 1.00 86.44 94 LYS A O 1
ATOM 787 N N . ILE A 1 95 ? 18.535 2.770 -16.451 1.00 84.69 95 ILE A N 1
ATOM 788 C CA . ILE A 1 95 ? 17.798 1.563 -16.070 1.00 84.69 95 ILE A CA 1
ATOM 789 C C . ILE A 1 95 ? 16.489 1.545 -16.856 1.00 84.69 95 ILE A C 1
ATOM 791 O O . ILE A 1 95 ? 15.715 2.499 -16.805 1.00 84.69 95 ILE A O 1
ATOM 795 N N . GLU A 1 96 ? 16.241 0.460 -17.575 1.00 84.88 96 GLU A N 1
ATOM 796 C CA . GLU A 1 96 ? 14.991 0.194 -18.281 1.00 84.88 96 GLU A CA 1
ATOM 797 C C . GLU A 1 96 ? 14.401 -1.099 -17.720 1.00 84.88 96 GLU A C 1
ATOM 799 O O . GLU A 1 96 ? 15.095 -2.107 -17.649 1.00 84.88 96 GLU A O 1
ATOM 804 N N . ALA A 1 97 ? 13.135 -1.084 -17.307 1.00 81.75 97 ALA A N 1
ATOM 805 C CA . ALA A 1 97 ? 12.464 -2.260 -16.761 1.00 81.75 97 ALA A CA 1
ATOM 806 C C . ALA A 1 97 ? 11.099 -2.460 -17.426 1.00 81.75 97 ALA A C 1
ATOM 808 O O . ALA A 1 97 ? 10.347 -1.501 -17.613 1.00 81.75 97 ALA A O 1
ATOM 809 N N . TYR A 1 98 ? 10.777 -3.699 -17.791 1.00 82.69 98 TYR A N 1
ATOM 810 C CA . TYR A 1 98 ? 9.497 -4.047 -18.403 1.00 82.69 98 TYR A CA 1
ATOM 811 C C . TYR A 1 98 ? 9.011 -5.433 -17.973 1.00 82.69 98 TYR A C 1
ATOM 813 O O . TYR A 1 98 ? 9.793 -6.355 -17.749 1.00 82.69 98 TYR A O 1
ATOM 821 N N . ASN A 1 99 ? 7.694 -5.589 -17.841 1.00 81.25 99 ASN A N 1
ATOM 822 C CA . ASN A 1 99 ? 7.076 -6.857 -17.470 1.00 81.25 99 ASN A CA 1
ATOM 823 C C . ASN A 1 99 ? 7.154 -7.830 -18.651 1.00 81.25 99 ASN A C 1
ATOM 825 O O . ASN A 1 99 ? 6.659 -7.521 -19.737 1.00 81.25 99 ASN A O 1
ATOM 829 N N . GLU A 1 100 ? 7.752 -9.004 -18.443 1.00 80.88 100 GLU A N 1
ATOM 830 C CA . GLU A 1 100 ? 8.029 -9.964 -19.519 1.00 80.88 100 GLU A CA 1
ATOM 831 C C . GLU A 1 100 ? 6.736 -10.446 -20.196 1.00 80.88 100 GLU A C 1
ATOM 833 O O . GLU A 1 100 ? 6.576 -10.351 -21.417 1.00 80.88 100 GLU A O 1
ATOM 838 N N . LYS A 1 101 ? 5.785 -10.939 -19.393 1.00 80.69 101 LYS A N 1
ATOM 839 C CA . LYS A 1 101 ? 4.534 -11.525 -19.887 1.00 80.69 101 LYS A CA 1
ATOM 840 C C . LYS A 1 101 ? 3.666 -10.468 -20.564 1.00 80.69 101 LYS A C 1
ATOM 842 O O . LYS A 1 101 ? 3.187 -10.695 -21.671 1.00 80.69 101 LYS A O 1
ATOM 847 N N . ALA A 1 102 ? 3.493 -9.310 -19.930 1.00 79.50 102 ALA A N 1
ATOM 848 C CA . ALA A 1 102 ? 2.676 -8.231 -20.476 1.00 79.50 102 ALA A CA 1
ATOM 849 C C . ALA A 1 102 ? 3.278 -7.657 -21.765 1.00 79.50 102 ALA A C 1
ATOM 851 O O . ALA A 1 102 ? 2.545 -7.431 -22.723 1.00 79.50 102 ALA A O 1
ATOM 852 N N . THR A 1 103 ? 4.603 -7.491 -21.824 1.00 82.75 103 THR A N 1
ATOM 853 C CA . THR A 1 103 ? 5.307 -7.023 -23.030 1.00 82.75 103 THR A CA 1
ATOM 854 C C . THR A 1 103 ? 5.132 -7.994 -24.191 1.00 82.75 103 THR A C 1
ATOM 856 O O . THR A 1 103 ? 4.817 -7.571 -25.303 1.00 82.75 103 THR A O 1
ATOM 859 N N . ARG A 1 104 ? 5.269 -9.303 -23.930 1.00 85.38 104 ARG A N 1
ATOM 860 C CA . ARG A 1 104 ? 5.070 -10.350 -24.940 1.00 85.38 104 ARG A CA 1
ATOM 861 C C . ARG A 1 104 ? 3.646 -10.336 -25.493 1.00 85.38 104 ARG A C 1
ATOM 863 O O . ARG A 1 104 ? 3.472 -10.351 -26.705 1.00 85.38 104 ARG A O 1
ATOM 870 N N . THR A 1 105 ? 2.642 -10.265 -24.620 1.00 85.25 105 THR A N 1
ATOM 871 C CA . THR A 1 105 ? 1.229 -10.229 -25.028 1.00 85.25 105 THR A CA 1
ATOM 872 C C . THR A 1 105 ? 0.867 -8.937 -25.763 1.00 85.25 105 THR A C 1
ATOM 874 O O . THR A 1 105 ? 0.101 -8.973 -26.719 1.00 85.25 105 THR A O 1
ATOM 877 N N . ALA A 1 106 ? 1.409 -7.792 -25.339 1.00 84.50 106 ALA A N 1
ATOM 878 C CA . ALA A 1 106 ? 1.097 -6.490 -25.928 1.00 84.50 106 ALA A CA 1
ATOM 879 C C . ALA A 1 106 ? 1.889 -6.176 -27.212 1.00 84.50 106 ALA A C 1
ATOM 881 O O . ALA A 1 106 ? 1.582 -5.188 -27.880 1.00 84.50 106 ALA A O 1
ATOM 882 N N . GLY A 1 107 ? 2.935 -6.950 -27.527 1.00 86.81 107 GLY A N 1
ATOM 883 C CA . GLY A 1 107 ? 3.831 -6.703 -28.664 1.00 86.81 107 GLY A CA 1
ATOM 884 C C . GLY A 1 107 ? 4.679 -5.429 -28.539 1.00 86.81 107 GLY A C 1
ATOM 885 O O . GLY A 1 107 ? 5.283 -4.988 -29.513 1.00 86.81 107 GLY A O 1
ATOM 886 N N . LYS A 1 108 ? 4.713 -4.807 -27.356 1.00 84.81 108 LYS A N 1
ATOM 887 C CA . LYS A 1 108 ? 5.456 -3.575 -27.060 1.00 84.81 108 LYS A CA 1
ATOM 888 C C . LYS A 1 108 ? 5.858 -3.538 -25.584 1.00 84.81 108 LYS A C 1
ATOM 890 O O . LYS A 1 108 ? 5.140 -4.129 -24.776 1.00 84.81 108 LYS A O 1
ATOM 895 N N . PRO A 1 109 ? 6.939 -2.831 -25.204 1.00 78.06 109 PRO A N 1
ATOM 896 C CA . PRO A 1 109 ? 7.364 -2.741 -23.808 1.00 78.06 109 PRO A CA 1
ATOM 897 C C . PRO A 1 109 ? 6.252 -2.220 -22.890 1.00 78.06 109 PRO A C 1
ATOM 899 O O . PRO A 1 109 ? 5.703 -1.139 -23.114 1.00 78.06 109 PRO A O 1
ATOM 902 N N . VAL A 1 110 ? 5.935 -2.990 -21.847 1.00 81.62 110 VAL A N 1
ATOM 903 C CA . VAL A 1 110 ? 5.012 -2.605 -20.771 1.00 81.62 110 VAL A CA 1
ATOM 904 C C . VAL A 1 110 ? 5.824 -2.401 -19.497 1.00 81.62 110 VAL A C 1
ATOM 906 O O . VAL A 1 110 ? 6.227 -3.364 -18.848 1.00 81.62 110 VAL A O 1
ATOM 909 N N . SER A 1 111 ? 6.083 -1.140 -19.154 1.00 79.12 111 SER A N 1
ATOM 910 C CA . SER A 1 111 ? 6.933 -0.741 -18.021 1.00 79.12 111 SER A CA 1
ATOM 911 C C . SER A 1 111 ? 6.157 -0.264 -16.793 1.00 79.12 111 SER A C 1
ATOM 913 O O . SER A 1 111 ? 6.768 0.022 -15.768 1.00 79.12 111 SER A O 1
ATOM 915 N N . SER A 1 112 ? 4.827 -0.159 -16.886 1.00 78.75 112 SER A N 1
ATOM 916 C CA . SER A 1 112 ? 3.985 0.363 -15.811 1.00 78.75 112 SER A CA 1
ATOM 917 C C . SER A 1 112 ? 2.788 -0.525 -15.499 1.00 78.75 112 SER A C 1
ATOM 919 O O . SER A 1 112 ? 2.270 -1.201 -16.389 1.00 78.75 112 SER A O 1
ATOM 921 N N . TRP A 1 113 ? 2.306 -0.461 -14.260 1.00 78.38 113 TRP A N 1
ATOM 922 C CA . TRP A 1 113 ? 1.111 -1.167 -13.793 1.00 78.38 113 TRP A CA 1
ATOM 923 C C . TRP A 1 113 ? 0.034 -0.197 -13.285 1.00 78.38 113 TRP A C 1
ATOM 925 O O . TRP A 1 113 ? 0.332 0.922 -12.860 1.00 78.38 113 TRP A O 1
ATOM 935 N N . THR A 1 114 ? -1.226 -0.629 -13.343 1.00 82.06 114 THR A N 1
ATOM 936 C CA . THR A 1 114 ? -2.368 0.085 -12.759 1.00 82.06 114 THR A CA 1
ATOM 937 C C . THR A 1 114 ? -2.840 -0.682 -11.531 1.00 82.06 114 THR A C 1
ATOM 939 O O . THR A 1 114 ? -3.085 -1.883 -11.617 1.00 82.06 114 THR A O 1
ATOM 942 N N . CYS A 1 115 ? -2.963 0.007 -10.401 1.00 85.06 115 CYS A N 1
ATOM 943 C CA . CYS A 1 115 ? -3.558 -0.519 -9.180 1.00 85.06 115 CYS A CA 1
ATOM 944 C C . CYS A 1 115 ? -5.043 -0.161 -9.146 1.00 85.06 115 CYS A C 1
ATOM 946 O O . CYS A 1 115 ? -5.376 1.010 -9.308 1.00 85.06 115 CYS A O 1
ATOM 948 N N . LEU A 1 116 ? -5.920 -1.132 -8.913 1.00 86.88 116 LEU A N 1
ATOM 949 C CA . LEU A 1 116 ? -7.321 -0.892 -8.579 1.00 86.88 116 LEU A CA 1
ATOM 950 C C . LEU A 1 116 ? -7.504 -1.239 -7.103 1.00 86.88 116 LEU A C 1
ATOM 952 O O . LEU A 1 116 ? -7.385 -2.403 -6.732 1.00 86.88 116 LEU A O 1
ATOM 956 N N . LEU A 1 117 ? -7.733 -0.223 -6.275 1.00 88.44 117 LEU A N 1
ATOM 957 C CA . LEU A 1 117 ? -7.977 -0.374 -4.846 1.00 88.44 117 LEU A CA 1
ATOM 958 C C . LEU A 1 117 ? -9.450 -0.138 -4.571 1.00 88.44 117 LEU A C 1
ATOM 960 O O . LEU A 1 117 ? -9.956 0.985 -4.637 1.00 88.44 117 LEU A O 1
ATOM 964 N N . ASP A 1 118 ? -10.114 -1.226 -4.241 1.00 88.62 118 ASP A N 1
ATOM 965 C CA . ASP A 1 118 ? -11.434 -1.193 -3.663 1.00 88.62 118 ASP A CA 1
ATOM 966 C C . ASP A 1 118 ? -11.324 -1.069 -2.142 1.00 88.62 118 ASP A C 1
ATOM 968 O O . ASP A 1 118 ? -10.652 -1.866 -1.490 1.00 88.62 118 ASP A O 1
ATOM 972 N N . LEU A 1 119 ? -11.930 -0.017 -1.595 1.00 90.12 119 LEU A N 1
ATOM 973 C CA . LEU A 1 119 ? -11.854 0.319 -0.174 1.00 90.12 119 LEU A CA 1
ATOM 974 C C . LEU A 1 119 ? -13.172 0.064 0.568 1.00 90.12 119 LEU A C 1
ATOM 976 O O . LEU A 1 119 ? -13.323 0.514 1.708 1.00 90.12 119 LEU A O 1
ATOM 980 N N . GLU A 1 120 ? -14.124 -0.643 -0.048 1.00 88.12 120 GLU A N 1
ATOM 981 C CA . GLU A 1 120 ? -15.325 -1.089 0.654 1.00 88.12 120 GLU A CA 1
ATOM 982 C C . GLU A 1 120 ? -14.947 -1.880 1.921 1.00 88.12 120 GLU A C 1
ATOM 984 O O . GLU A 1 120 ? -14.039 -2.706 1.924 1.00 88.12 120 GLU A O 1
ATOM 989 N N . GLY A 1 121 ? -15.608 -1.577 3.042 1.00 84.00 121 GLY A N 1
ATOM 990 C CA . GLY A 1 121 ? -15.324 -2.206 4.338 1.00 84.00 121 GLY A CA 1
ATOM 991 C C . GLY A 1 121 ? -14.171 -1.584 5.137 1.00 84.00 121 GLY A C 1
ATOM 992 O O . GLY A 1 121 ? -14.042 -1.887 6.331 1.00 84.00 121 GLY A O 1
ATOM 993 N N . LEU A 1 122 ? -13.386 -0.662 4.553 1.00 84.44 122 LEU A N 1
ATOM 994 C CA . LEU A 1 122 ? -12.375 0.089 5.301 1.00 84.44 122 LEU A CA 1
ATOM 995 C C . LEU A 1 122 ? -13.037 0.828 6.479 1.00 84.44 122 LEU A C 1
ATOM 997 O O . LEU A 1 122 ? -14.019 1.559 6.349 1.00 84.44 122 LEU A O 1
ATOM 1001 N N . ASN A 1 123 ? -12.480 0.624 7.664 1.00 80.56 123 ASN A N 1
ATOM 1002 C CA . ASN A 1 123 ? -13.001 1.137 8.927 1.00 80.56 123 ASN A CA 1
ATOM 1003 C C . ASN A 1 123 ? -11.853 1.429 9.901 1.00 80.56 123 ASN A C 1
ATOM 1005 O O . ASN A 1 123 ? -10.697 1.124 9.611 1.00 80.56 123 ASN A O 1
ATOM 1009 N N . MET A 1 124 ? -12.184 1.982 11.066 1.00 78.06 124 MET A N 1
ATOM 1010 C CA . MET A 1 124 ? -11.219 2.401 12.084 1.00 78.06 124 MET A CA 1
ATOM 1011 C C . MET A 1 124 ? -10.234 1.310 12.534 1.00 78.06 124 MET A C 1
ATOM 1013 O O . MET A 1 124 ? -9.094 1.637 12.848 1.00 78.06 124 MET A O 1
ATOM 1017 N N . ARG A 1 125 ? -10.606 0.020 12.502 1.00 77.00 125 ARG A N 1
ATOM 1018 C CA . ARG A 1 125 ? -9.683 -1.071 12.872 1.00 77.00 125 ARG A CA 1
ATOM 1019 C C . ARG A 1 125 ? -8.450 -1.126 11.963 1.00 77.00 125 ARG A C 1
ATOM 1021 O O . ARG A 1 125 ? -7.368 -1.517 12.379 1.00 77.00 125 ARG A O 1
ATOM 1028 N N . HIS A 1 126 ? -8.572 -0.653 10.727 1.00 78.94 126 HIS A N 1
ATOM 1029 C CA . HIS A 1 126 ? -7.460 -0.615 9.778 1.00 78.94 126 HIS A CA 1
ATOM 1030 C C . HIS A 1 126 ? -6.458 0.513 10.061 1.00 78.94 126 HIS A C 1
ATOM 1032 O O . HIS A 1 126 ? -5.385 0.530 9.468 1.00 78.94 126 HIS A O 1
ATOM 1038 N N . LEU A 1 127 ? -6.785 1.444 10.966 1.00 78.62 127 LEU A N 1
ATOM 1039 C CA . LEU A 1 127 ? -5.862 2.480 11.438 1.00 78.62 127 LEU A CA 1
ATOM 1040 C C . LEU A 1 127 ? -4.975 1.994 12.596 1.00 78.62 127 LEU A C 1
ATOM 1042 O O . LEU A 1 127 ? -4.280 2.798 13.217 1.00 78.62 127 LEU A O 1
ATOM 1046 N N . TRP A 1 128 ? -4.990 0.690 12.890 1.00 74.75 128 TRP A N 1
ATOM 1047 C CA . TRP A 1 128 ? -4.100 0.068 13.866 1.00 74.75 128 TRP A CA 1
ATOM 1048 C C . TRP A 1 128 ? -2.638 0.438 13.597 1.00 74.75 128 TRP A C 1
ATOM 1050 O O . TRP A 1 128 ? -2.162 0.303 12.466 1.00 74.75 128 TRP A O 1
ATOM 1060 N N . ARG A 1 129 ? -1.910 0.886 14.626 1.00 73.31 129 ARG A N 1
ATOM 1061 C CA . ARG A 1 129 ? -0.559 1.450 14.467 1.00 73.31 129 ARG A CA 1
ATOM 1062 C C . ARG A 1 129 ? 0.427 0.487 13.787 1.00 73.31 129 ARG A C 1
ATOM 1064 O O . ARG A 1 129 ? 1.044 0.920 12.816 1.00 73.31 129 ARG A O 1
ATOM 1071 N N . PRO A 1 130 ? 0.570 -0.787 14.204 1.00 71.00 130 PRO A N 1
ATOM 1072 C CA . PRO A 1 130 ? 1.362 -1.781 13.478 1.00 71.00 130 PRO A CA 1
ATOM 1073 C C . PRO A 1 130 ? 0.943 -1.931 12.013 1.00 71.00 130 PRO A C 1
ATOM 1075 O O . PRO A 1 130 ? 1.788 -1.840 11.125 1.00 71.00 130 PRO A O 1
ATOM 1078 N N . GLY A 1 131 ? -0.356 -2.077 11.738 1.00 73.94 131 GLY A N 1
ATOM 1079 C CA . GLY A 1 131 ? -0.869 -2.198 10.370 1.00 73.94 131 GLY A CA 1
ATOM 1080 C C . GLY A 1 131 ? -0.502 -0.997 9.491 1.00 73.94 131 GLY A C 1
ATOM 1081 O O . GLY A 1 131 ? 0.013 -1.165 8.385 1.00 73.94 131 GLY A O 1
ATOM 1082 N N . VAL A 1 132 ? -0.686 0.220 10.010 1.00 78.44 132 VAL A N 1
ATOM 1083 C CA . VAL A 1 132 ? -0.299 1.461 9.323 1.00 78.44 132 VAL A CA 1
ATOM 1084 C C . VAL A 1 132 ? 1.218 1.543 9.150 1.00 78.44 132 VAL A C 1
ATOM 1086 O O . VAL A 1 132 ? 1.678 1.861 8.059 1.00 78.44 132 VAL A O 1
ATOM 1089 N N . LYS A 1 133 ? 2.017 1.212 10.172 1.00 74.50 133 LYS A N 1
ATOM 1090 C CA . LYS A 1 133 ? 3.488 1.218 10.089 1.00 74.50 133 LYS A CA 1
ATOM 1091 C C . LYS A 1 133 ? 3.990 0.261 9.006 1.00 74.50 133 LYS A C 1
ATOM 1093 O O . LYS A 1 133 ? 4.855 0.637 8.218 1.00 74.50 133 LYS A O 1
ATOM 1098 N N . ALA A 1 134 ? 3.413 -0.937 8.921 1.00 71.12 134 ALA A N 1
ATOM 1099 C CA . ALA A 1 134 ? 3.724 -1.900 7.870 1.00 71.12 134 ALA A CA 1
ATOM 1100 C C . ALA A 1 134 ? 3.375 -1.352 6.475 1.00 71.12 134 ALA A C 1
ATOM 1102 O O . ALA A 1 134 ? 4.195 -1.434 5.562 1.00 71.12 134 ALA A O 1
ATOM 1103 N N . LEU A 1 135 ? 2.199 -0.732 6.312 1.00 77.56 135 LEU A N 1
ATOM 1104 C CA . LEU A 1 135 ? 1.806 -0.085 5.057 1.00 77.56 135 LEU A CA 1
ATOM 1105 C C . LEU A 1 135 ? 2.774 1.040 4.659 1.00 77.56 135 LEU A C 1
ATOM 1107 O O . LEU A 1 135 ? 3.213 1.091 3.512 1.00 77.56 135 LEU A O 1
ATOM 1111 N N . LEU A 1 136 ? 3.126 1.923 5.595 1.00 78.81 136 LEU A N 1
ATOM 1112 C CA . LEU A 1 136 ? 4.067 3.018 5.351 1.00 78.81 136 LEU A CA 1
ATOM 1113 C C . LEU A 1 136 ? 5.449 2.494 4.953 1.00 78.81 136 LEU A C 1
ATOM 1115 O O . LEU A 1 136 ? 6.050 3.020 4.020 1.00 78.81 136 LEU A O 1
ATOM 1119 N N . HIS A 1 137 ? 5.916 1.418 5.588 1.00 72.50 137 HIS A N 1
ATOM 1120 C CA . HIS A 1 137 ? 7.178 0.777 5.234 1.00 72.50 137 HIS A CA 1
ATOM 1121 C C . HIS A 1 137 ? 7.159 0.192 3.813 1.00 72.50 137 HIS A C 1
ATOM 1123 O O . HIS A 1 137 ? 8.111 0.371 3.053 1.00 72.50 137 HIS A O 1
ATOM 1129 N N . ILE A 1 138 ? 6.054 -0.449 3.412 1.00 72.62 138 ILE A N 1
ATOM 1130 C CA . ILE A 1 138 ? 5.871 -0.931 2.033 1.00 72.62 138 ILE A CA 1
ATOM 1131 C C . ILE A 1 138 ? 5.940 0.241 1.047 1.00 72.62 138 ILE A C 1
ATOM 1133 O O . ILE A 1 138 ? 6.642 0.156 0.039 1.00 72.62 138 ILE A O 1
ATOM 1137 N N . ILE A 1 139 ? 5.243 1.343 1.338 1.00 74.88 139 ILE A N 1
ATOM 1138 C CA . ILE A 1 139 ? 5.241 2.540 0.487 1.00 74.88 139 ILE A CA 1
ATOM 1139 C C . ILE A 1 139 ? 6.651 3.117 0.371 1.00 74.88 139 ILE A C 1
ATOM 1141 O O . ILE A 1 139 ? 7.102 3.378 -0.741 1.00 74.88 139 ILE A O 1
ATOM 1145 N N . GLU A 1 140 ? 7.372 3.248 1.483 1.00 75.44 140 GLU A N 1
ATOM 1146 C CA . GLU A 1 140 ? 8.750 3.739 1.509 1.00 75.44 140 GLU A CA 1
ATOM 1147 C C . GLU A 1 140 ? 9.682 2.868 0.653 1.00 75.44 140 GLU A C 1
ATOM 1149 O O . GLU A 1 140 ? 10.440 3.392 -0.169 1.00 75.44 140 GLU A O 1
ATOM 1154 N N . ILE A 1 141 ? 9.592 1.538 0.773 1.00 68.44 141 ILE A N 1
ATOM 1155 C CA . ILE A 1 141 ? 10.370 0.604 -0.052 1.00 68.44 141 ILE A CA 1
ATOM 1156 C C . ILE A 1 141 ? 10.052 0.801 -1.536 1.00 68.44 141 ILE A C 1
ATOM 1158 O O . ILE A 1 141 ? 10.978 0.866 -2.354 1.00 68.44 141 ILE A O 1
ATOM 1162 N N . VAL A 1 142 ? 8.766 0.882 -1.890 1.00 70.38 142 VAL A N 1
ATOM 1163 C CA . VAL A 1 142 ? 8.317 1.021 -3.282 1.00 70.38 142 VAL A CA 1
ATOM 1164 C C . VAL A 1 142 ? 8.778 2.352 -3.876 1.00 70.38 142 VAL A C 1
ATOM 1166 O O . VAL A 1 142 ? 9.378 2.360 -4.950 1.00 70.38 142 VAL A O 1
ATOM 1169 N N . GLU A 1 143 ? 8.582 3.456 -3.160 1.00 71.88 143 GLU A N 1
ATOM 1170 C CA . GLU A 1 143 ? 9.016 4.803 -3.548 1.00 71.88 143 GLU A CA 1
ATOM 1171 C C . GLU A 1 143 ? 10.541 4.899 -3.703 1.00 71.88 143 GLU A C 1
ATOM 1173 O O . GLU A 1 143 ? 11.051 5.515 -4.644 1.00 71.88 143 GLU A O 1
ATOM 1178 N N . ALA A 1 144 ? 11.299 4.257 -2.810 1.00 70.50 144 ALA A N 1
ATOM 1179 C CA . ALA A 1 144 ? 12.755 4.320 -2.824 1.00 70.50 144 ALA A CA 1
ATOM 1180 C C . ALA A 1 144 ? 13.402 3.451 -3.914 1.00 70.50 144 ALA A C 1
ATOM 1182 O O . ALA A 1 144 ? 14.476 3.819 -4.408 1.00 70.50 144 ALA A O 1
ATOM 1183 N N . ASN A 1 145 ? 12.794 2.309 -4.263 1.00 65.75 145 ASN A N 1
ATOM 1184 C CA . ASN A 1 145 ? 13.425 1.280 -5.102 1.00 65.75 145 ASN A CA 1
ATOM 1185 C C . ASN A 1 145 ? 12.764 1.063 -6.468 1.00 65.75 145 ASN A C 1
ATOM 1187 O O . ASN A 1 145 ? 13.455 0.632 -7.390 1.00 65.75 145 ASN A O 1
ATOM 1191 N N . TYR A 1 146 ? 11.476 1.374 -6.625 1.00 69.44 146 TYR A N 1
ATOM 1192 C CA . TYR A 1 146 ? 10.724 1.135 -7.863 1.00 69.44 146 TYR A CA 1
ATOM 1193 C C . TYR A 1 146 ? 10.035 2.402 -8.399 1.00 69.44 146 TYR A C 1
ATOM 1195 O O . TYR A 1 146 ? 8.847 2.345 -8.756 1.00 69.44 146 TYR A O 1
ATOM 1203 N N . PRO A 1 147 ? 10.753 3.542 -8.501 1.00 65.12 147 PRO A N 1
ATOM 1204 C CA . PRO A 1 147 ? 10.168 4.765 -9.032 1.00 65.12 147 PRO A CA 1
ATOM 1205 C C . PRO A 1 147 ? 9.654 4.526 -10.459 1.00 65.12 147 PRO A C 1
ATOM 1207 O O . PRO A 1 147 ? 10.245 3.769 -11.227 1.00 65.12 147 PRO A O 1
ATOM 1210 N N . GLU A 1 148 ? 8.536 5.163 -10.809 1.00 68.31 148 GLU A N 1
ATOM 1211 C CA . GLU A 1 148 ? 7.918 5.122 -12.149 1.00 68.31 148 GLU A CA 1
ATOM 1212 C C . GLU A 1 148 ? 7.389 3.793 -12.677 1.00 68.31 148 GLU A C 1
ATOM 1214 O O . GLU A 1 148 ? 6.895 3.731 -13.803 1.00 68.31 148 GLU A O 1
ATOM 1219 N N . THR A 1 149 ? 7.402 2.740 -11.871 1.00 71.19 149 THR A N 1
ATOM 1220 C CA . THR A 1 149 ? 6.699 1.504 -12.236 1.00 71.19 149 THR A CA 1
ATOM 1221 C C . THR A 1 149 ? 5.185 1.659 -12.070 1.00 71.19 149 THR A C 1
ATOM 1223 O O . THR A 1 149 ? 4.401 1.059 -12.802 1.00 71.19 149 THR A O 1
ATOM 1226 N N . MET A 1 150 ? 4.742 2.508 -11.144 1.00 78.69 150 MET A N 1
ATOM 1227 C CA . MET A 1 150 ? 3.328 2.811 -10.954 1.00 78.69 150 MET A CA 1
ATOM 1228 C C . MET A 1 150 ? 2.831 3.733 -12.073 1.00 78.69 150 MET A C 1
ATOM 1230 O O . MET A 1 150 ? 3.387 4.813 -12.285 1.00 78.69 150 MET A O 1
ATOM 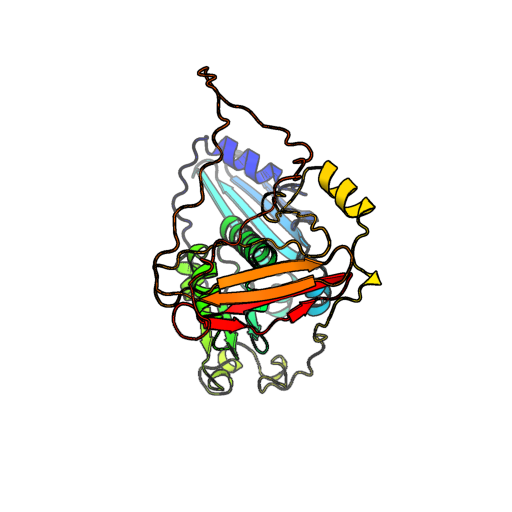1234 N N . GLY A 1 151 ? 1.783 3.313 -12.784 1.00 82.50 151 GLY A N 1
ATOM 1235 C CA . GLY A 1 151 ? 1.108 4.101 -13.815 1.00 82.50 151 GLY A CA 1
ATOM 1236 C C . GLY A 1 151 ? -0.076 4.897 -13.263 1.00 82.50 151 GLY A C 1
ATOM 1237 O O . GLY A 1 151 ? -0.129 6.122 -13.414 1.00 82.50 151 GLY A O 1
ATOM 1238 N N . ARG A 1 152 ? -1.024 4.203 -12.622 1.00 87.06 152 ARG A N 1
ATOM 1239 C CA . ARG A 1 152 ? -2.229 4.774 -11.994 1.00 87.06 152 ARG A CA 1
ATOM 1240 C C . ARG A 1 152 ? -2.632 3.980 -10.755 1.00 87.06 152 ARG A C 1
ATOM 1242 O O . ARG A 1 152 ? -2.419 2.772 -10.714 1.00 87.06 152 ARG A O 1
ATOM 1249 N N . VAL A 1 153 ? -3.257 4.655 -9.795 1.00 89.31 153 VAL A N 1
ATOM 1250 C CA . VAL A 1 153 ? -3.939 4.036 -8.651 1.00 89.31 153 VAL A CA 1
ATOM 1251 C C . VAL A 1 153 ? -5.386 4.505 -8.661 1.00 89.31 153 VAL A C 1
ATOM 1253 O O . VAL A 1 153 ? -5.658 5.686 -8.476 1.00 89.31 153 VAL A O 1
ATOM 1256 N N . LEU A 1 154 ? -6.308 3.594 -8.935 1.00 91.88 154 LEU A N 1
ATOM 1257 C CA . LEU A 1 154 ? -7.739 3.847 -9.026 1.00 91.88 154 LEU A CA 1
ATOM 1258 C C . LEU A 1 154 ? -8.365 3.482 -7.679 1.00 91.88 154 LEU A C 1
ATOM 1260 O O . LEU A 1 154 ? -8.377 2.309 -7.320 1.00 91.88 154 LEU A O 1
ATOM 1264 N N . ILE A 1 155 ? -8.849 4.472 -6.931 1.00 93.44 155 ILE A N 1
ATOM 1265 C CA . ILE A 1 155 ? -9.495 4.269 -5.629 1.00 93.44 155 ILE A CA 1
ATOM 1266 C C . ILE A 1 155 ? -11.010 4.284 -5.811 1.00 93.44 155 ILE A C 1
ATOM 1268 O O . ILE A 1 155 ? -11.562 5.303 -6.232 1.00 93.44 155 ILE A O 1
ATOM 1272 N N . VAL A 1 156 ? -11.687 3.193 -5.452 1.00 94.62 156 VAL A N 1
ATOM 1273 C CA . VAL A 1 156 ? -13.152 3.076 -5.515 1.00 94.62 156 VAL A CA 1
ATOM 1274 C C . VAL A 1 156 ? -13.753 2.751 -4.151 1.00 94.62 156 VAL A C 1
ATOM 1276 O O . VAL A 1 156 ? -13.084 2.208 -3.274 1.00 94.62 156 VAL A O 1
ATOM 1279 N N . ARG A 1 157 ? -15.028 3.123 -3.971 1.00 92.06 157 ARG A N 1
ATOM 1280 C CA . ARG A 1 157 ? -15.844 2.816 -2.779 1.00 92.06 157 ARG A CA 1
ATOM 1281 C C . ARG A 1 157 ? -15.195 3.211 -1.441 1.00 92.06 157 ARG A C 1
ATOM 1283 O O . ARG A 1 157 ? -15.425 2.580 -0.416 1.00 92.06 157 ARG A O 1
ATOM 1290 N N . ALA A 1 158 ? -14.418 4.297 -1.445 1.00 92.50 158 ALA A N 1
ATOM 1291 C CA . ALA A 1 158 ? -13.748 4.821 -0.259 1.00 92.50 158 ALA A CA 1
ATOM 1292 C C . ALA A 1 158 ? -14.755 5.299 0.813 1.00 92.50 158 ALA A C 1
ATOM 1294 O O . ALA A 1 158 ? -15.562 6.194 0.539 1.00 92.50 158 ALA A O 1
ATOM 1295 N N . PRO A 1 159 ? -14.711 4.755 2.044 1.00 90.06 159 PRO A N 1
ATOM 1296 C CA . PRO A 1 159 ? -15.607 5.152 3.127 1.00 90.06 159 PRO A CA 1
ATOM 1297 C C . PRO A 1 159 ? -15.110 6.409 3.850 1.00 90.06 159 PRO A C 1
ATOM 1299 O O . PRO A 1 159 ? -13.995 6.881 3.640 1.00 90.06 159 PRO A O 1
ATOM 1302 N N . ARG A 1 160 ? -15.924 6.948 4.769 1.00 87.31 160 ARG A N 1
ATOM 1303 C CA . ARG A 1 160 ? -15.644 8.213 5.484 1.00 87.31 160 ARG A CA 1
ATOM 1304 C C . ARG A 1 160 ? -14.353 8.225 6.309 1.00 87.31 160 ARG A C 1
ATOM 1306 O O . ARG A 1 160 ? -13.874 9.304 6.628 1.00 87.31 160 ARG A O 1
ATOM 1313 N N . VAL A 1 161 ? -13.801 7.061 6.652 1.00 85.62 161 VAL A N 1
ATOM 1314 C CA . VAL A 1 161 ? -12.509 6.953 7.351 1.00 85.62 161 VAL A CA 1
ATOM 1315 C C . VAL A 1 161 ? -11.314 7.182 6.415 1.00 85.62 161 VAL A C 1
ATOM 1317 O O . VAL A 1 161 ? -10.236 7.553 6.871 1.00 85.62 161 VAL A O 1
ATOM 1320 N N . PHE A 1 162 ? -11.489 7.011 5.099 1.00 90.00 162 PHE A N 1
ATOM 1321 C CA . PHE A 1 162 ? -10.407 7.091 4.117 1.00 90.00 162 PHE A CA 1
ATOM 1322 C C . PHE A 1 162 ? -9.583 8.391 4.182 1.00 90.00 162 PHE A C 1
ATOM 1324 O O . PHE A 1 162 ? -8.358 8.286 4.142 1.00 90.00 162 PHE A O 1
ATOM 1331 N N . PRO A 1 163 ? -10.168 9.598 4.338 1.00 89.94 163 PRO A N 1
ATOM 1332 C CA . PRO A 1 163 ? -9.383 10.829 4.440 1.00 89.94 163 PRO A CA 1
ATOM 1333 C C . PRO A 1 163 ? -8.347 10.821 5.576 1.00 89.94 163 PRO A C 1
ATOM 1335 O O . PRO A 1 163 ? -7.274 11.403 5.424 1.00 89.94 163 PRO A O 1
ATOM 1338 N N . ILE A 1 164 ? -8.629 10.134 6.689 1.00 86.12 164 ILE A N 1
ATOM 1339 C CA . ILE A 1 164 ? -7.689 9.996 7.811 1.00 86.12 164 ILE A CA 1
ATOM 1340 C C . ILE A 1 164 ? -6.503 9.125 7.384 1.00 86.12 164 ILE A C 1
ATOM 1342 O O . ILE A 1 164 ? -5.355 9.556 7.484 1.00 86.12 164 ILE A O 1
ATOM 1346 N N . LEU A 1 165 ? -6.776 7.938 6.825 1.00 85.75 165 LEU A N 1
ATOM 1347 C CA . LEU A 1 165 ? -5.736 7.048 6.298 1.00 85.75 165 LEU A CA 1
ATOM 1348 C C . LEU A 1 165 ? -4.898 7.745 5.219 1.00 85.75 165 LEU A C 1
ATOM 1350 O O . LEU A 1 165 ? -3.673 7.657 5.225 1.00 85.75 165 LEU A O 1
ATOM 1354 N N . TRP A 1 166 ? -5.551 8.471 4.311 1.00 90.88 166 TRP A N 1
ATOM 1355 C CA . TRP A 1 166 ? -4.880 9.219 3.255 1.00 90.88 166 TRP A CA 1
ATOM 1356 C C . TRP A 1 166 ? -3.970 10.311 3.813 1.00 90.88 166 TRP A C 1
ATOM 1358 O O . TRP A 1 166 ? -2.868 10.494 3.309 1.00 90.88 166 TRP A O 1
ATOM 1368 N N . THR A 1 167 ? -4.375 11.005 4.877 1.00 87.94 167 THR A N 1
ATOM 1369 C CA . THR A 1 167 ? -3.524 12.010 5.533 1.00 87.94 167 THR A CA 1
ATOM 1370 C C . THR A 1 167 ? -2.245 11.379 6.090 1.00 87.94 167 THR A C 1
ATOM 1372 O O . THR A 1 167 ? -1.168 11.942 5.917 1.00 87.94 167 THR A O 1
ATOM 1375 N N . LEU A 1 168 ? -2.336 10.181 6.678 1.00 83.88 168 LEU A N 1
ATOM 1376 C CA . LEU A 1 168 ? -1.171 9.438 7.176 1.00 83.88 168 LEU A CA 1
ATOM 1377 C C . LEU A 1 168 ? -0.258 8.953 6.045 1.00 83.88 168 LEU A C 1
ATOM 1379 O O . LEU A 1 168 ? 0.959 9.061 6.138 1.00 83.88 168 LEU A O 1
ATOM 1383 N N . VAL A 1 169 ? -0.849 8.414 4.979 1.00 85.88 169 VAL A N 1
ATOM 1384 C CA . VAL A 1 169 ? -0.130 7.775 3.869 1.00 85.88 169 VAL A CA 1
ATOM 1385 C C . VAL A 1 169 ? 0.481 8.795 2.906 1.00 85.88 169 VAL A C 1
ATOM 1387 O O . VAL A 1 169 ? 1.604 8.625 2.436 1.00 85.88 169 VAL A O 1
ATOM 1390 N N . SER A 1 170 ? -0.245 9.869 2.602 1.00 87.75 170 SER A N 1
ATOM 1391 C CA . SER A 1 170 ? 0.130 10.826 1.557 1.00 87.75 170 SER A CA 1
ATOM 1392 C C . SER A 1 170 ? 1.433 11.568 1.843 1.00 87.75 170 SER A C 1
ATOM 1394 O O . SER A 1 170 ? 2.077 12.016 0.895 1.00 87.75 170 SER A O 1
ATOM 1396 N N . THR A 1 171 ? 1.855 11.674 3.105 1.00 85.50 171 THR A N 1
ATOM 1397 C CA . THR A 1 171 ? 3.129 12.294 3.507 1.00 85.50 171 THR A CA 1
ATOM 1398 C C . THR A 1 171 ? 4.353 11.495 3.053 1.00 85.50 171 THR A C 1
ATOM 1400 O O . THR A 1 171 ? 5.417 12.078 2.868 1.00 85.50 171 THR A O 1
ATOM 1403 N N . PHE A 1 172 ? 4.193 10.194 2.796 1.00 80.81 172 PHE A N 1
ATOM 1404 C CA . PHE A 1 172 ? 5.245 9.296 2.307 1.00 80.81 172 PHE A CA 1
ATOM 1405 C C . PHE A 1 172 ? 5.242 9.142 0.779 1.00 80.81 172 PHE A C 1
ATOM 1407 O O . PHE A 1 172 ? 6.094 8.455 0.224 1.00 80.81 172 PHE A O 1
ATOM 1414 N N . ILE A 1 173 ? 4.294 9.781 0.088 1.00 83.31 173 ILE A N 1
ATOM 1415 C CA . ILE A 1 173 ? 4.117 9.680 -1.362 1.00 83.31 173 ILE A CA 1
ATOM 1416 C C . ILE A 1 173 ? 4.575 10.986 -2.012 1.00 83.31 173 ILE A C 1
ATOM 1418 O O . ILE A 1 173 ? 4.053 12.062 -1.708 1.00 83.31 173 ILE A O 1
ATOM 1422 N N . ASN A 1 174 ? 5.527 10.890 -2.944 1.00 81.94 174 ASN A N 1
ATOM 1423 C CA . ASN A 1 174 ? 6.018 12.050 -3.686 1.00 81.94 174 ASN A CA 1
ATOM 1424 C C . ASN A 1 174 ? 4.938 12.622 -4.634 1.00 81.94 174 ASN A C 1
ATOM 1426 O O . ASN A 1 174 ? 4.004 11.922 -5.025 1.00 81.94 174 ASN A O 1
ATOM 1430 N N . ASP A 1 175 ? 5.068 13.883 -5.060 1.00 84.62 175 ASP A N 1
ATOM 1431 C CA . ASP A 1 175 ? 4.038 14.544 -5.883 1.00 84.62 175 ASP A CA 1
ATOM 1432 C C . ASP A 1 175 ? 3.795 13.874 -7.246 1.00 84.62 175 ASP A C 1
ATOM 1434 O O . ASP A 1 175 ? 2.664 13.858 -7.741 1.00 84.62 175 ASP A O 1
ATOM 1438 N N . THR A 1 176 ? 4.827 13.266 -7.841 1.00 83.25 176 THR A N 1
ATOM 1439 C CA . THR A 1 176 ? 4.685 12.525 -9.104 1.00 83.25 176 THR A CA 1
ATOM 1440 C C . THR A 1 176 ? 3.807 11.297 -8.899 1.00 83.25 176 THR A C 1
ATOM 1442 O O . THR A 1 176 ? 2.847 11.109 -9.645 1.00 83.25 176 THR A O 1
ATOM 1445 N N . THR A 1 177 ? 4.068 10.491 -7.868 1.00 81.88 177 THR A N 1
ATOM 1446 C CA . THR A 1 177 ? 3.239 9.331 -7.531 1.00 81.88 177 THR A CA 1
ATOM 1447 C C . THR A 1 177 ? 1.839 9.762 -7.098 1.00 81.88 177 THR A C 1
ATOM 1449 O O . THR A 1 177 ? 0.855 9.192 -7.563 1.00 81.88 177 THR A O 1
ATOM 1452 N N . ARG A 1 178 ? 1.719 10.830 -6.300 1.00 88.12 178 ARG A N 1
ATOM 1453 C CA . ARG A 1 178 ? 0.436 11.396 -5.860 1.00 88.12 178 ARG A CA 1
ATOM 1454 C C . ARG A 1 178 ? -0.457 11.777 -7.042 1.00 88.12 178 ARG A C 1
ATOM 1456 O O . ARG A 1 178 ? -1.646 11.478 -7.017 1.00 88.12 178 ARG A O 1
ATOM 1463 N N . SER A 1 179 ? 0.112 12.345 -8.109 1.00 90.12 179 SER A N 1
ATOM 1464 C CA . SER A 1 179 ? -0.629 12.701 -9.332 1.00 90.12 179 SER A CA 1
ATOM 1465 C C . SER A 1 179 ? -1.213 11.501 -10.098 1.00 90.12 179 SER A C 1
ATOM 1467 O O . SER A 1 179 ? -2.051 11.674 -10.983 1.00 90.12 179 SER A O 1
ATOM 1469 N N . LYS A 1 180 ? -0.778 10.275 -9.774 1.00 89.56 180 LYS A N 1
ATOM 1470 C CA . LYS A 1 180 ? -1.248 9.027 -10.393 1.00 89.56 180 LYS A CA 1
ATOM 1471 C C . LYS A 1 180 ? -2.474 8.444 -9.682 1.00 89.56 180 LYS A C 1
ATOM 1473 O O . LYS A 1 180 ? -3.079 7.519 -10.229 1.00 89.56 180 LYS A O 1
ATOM 1478 N N . PHE A 1 181 ? -2.840 8.964 -8.507 1.00 92.06 181 PHE A N 1
ATOM 1479 C CA . PHE A 1 181 ? -4.051 8.571 -7.791 1.00 92.06 181 PHE A CA 1
ATOM 1480 C C . PHE A 1 181 ? -5.283 9.225 -8.417 1.00 92.06 181 PHE A C 1
ATOM 1482 O O . PHE A 1 181 ? -5.327 10.436 -8.625 1.00 92.06 181 PHE A O 1
ATOM 1489 N N . ILE A 1 182 ? -6.297 8.413 -8.691 1.00 93.81 182 ILE A N 1
ATOM 1490 C CA . ILE A 1 182 ? -7.607 8.840 -9.172 1.00 93.81 182 ILE A CA 1
ATOM 1491 C C . ILE A 1 182 ? -8.631 8.370 -8.146 1.00 93.81 182 ILE A C 1
ATOM 1493 O O . ILE A 1 182 ? -8.755 7.172 -7.889 1.00 93.81 182 ILE A O 1
ATOM 1497 N N . PHE A 1 183 ? -9.348 9.322 -7.554 1.00 94.31 183 PHE A N 1
ATOM 1498 C CA . PHE A 1 183 ? -10.347 9.064 -6.523 1.00 94.31 183 PHE A CA 1
ATOM 1499 C C . PHE A 1 183 ? -11.747 9.129 -7.119 1.00 94.31 183 PHE A C 1
ATOM 1501 O O . PHE A 1 183 ? -12.148 10.155 -7.669 1.00 94.31 183 PHE A O 1
ATOM 1508 N N . TYR A 1 184 ? -12.499 8.047 -6.966 1.00 93.75 184 TYR A N 1
ATOM 1509 C CA . TYR A 1 184 ? -13.895 7.981 -7.365 1.00 93.75 184 TYR A CA 1
ATOM 1510 C C . TYR A 1 184 ? -14.816 8.169 -6.156 1.00 93.75 184 TYR A C 1
ATOM 1512 O O . TYR A 1 184 ? -14.555 7.655 -5.068 1.00 93.75 184 TYR A O 1
ATOM 1520 N N . ALA A 1 185 ? -15.900 8.919 -6.351 1.00 84.81 185 ALA A N 1
ATOM 1521 C CA . ALA A 1 185 ? -16.886 9.239 -5.327 1.00 84.81 185 ALA A CA 1
ATOM 1522 C C . ALA A 1 185 ? -18.232 8.597 -5.684 1.00 84.81 185 ALA A C 1
ATOM 1524 O O . ALA A 1 185 ? -18.768 8.800 -6.777 1.00 84.81 185 ALA A O 1
ATOM 1525 N N . GLY A 1 186 ? -18.795 7.829 -4.749 1.00 84.50 186 GLY A N 1
ATOM 1526 C CA . GLY A 1 186 ? -19.997 7.038 -5.016 1.00 84.50 186 GLY A CA 1
ATOM 1527 C C . GLY A 1 186 ? -19.766 6.059 -6.170 1.00 84.50 186 GLY A C 1
ATOM 1528 O O . GLY A 1 186 ? -18.756 5.361 -6.190 1.00 84.50 186 GLY A O 1
ATOM 1529 N N . ASN A 1 187 ? -20.678 6.045 -7.145 1.00 86.38 187 ASN A N 1
ATOM 1530 C CA . ASN A 1 187 ? -20.647 5.124 -8.290 1.00 86.38 187 ASN A CA 1
ATOM 1531 C C . ASN A 1 187 ? -20.138 5.768 -9.591 1.00 86.38 187 ASN A C 1
ATOM 1533 O O . ASN A 1 187 ? -20.328 5.217 -10.673 1.00 86.38 187 ASN A O 1
ATOM 1537 N N . ASN A 1 188 ? -19.482 6.933 -9.523 1.00 90.00 188 ASN A N 1
ATOM 1538 C CA . ASN A 1 188 ? -18.991 7.618 -10.726 1.00 90.00 188 ASN A CA 1
ATOM 1539 C C . ASN A 1 188 ? -17.886 6.838 -11.472 1.00 90.00 188 ASN A C 1
ATOM 1541 O O . ASN A 1 188 ? -17.633 7.109 -12.641 1.00 90.00 188 ASN A O 1
ATOM 1545 N N . TYR A 1 189 ? -17.285 5.833 -10.833 1.00 90.44 189 TYR A N 1
ATOM 1546 C CA . TYR A 1 189 ? -16.317 4.925 -11.445 1.00 90.44 189 TYR A CA 1
ATOM 1547 C C . TYR A 1 189 ? -16.921 3.992 -12.510 1.00 90.44 189 TYR A C 1
ATOM 1549 O O . TYR A 1 189 ? -16.168 3.412 -13.288 1.00 90.44 189 TYR A O 1
ATOM 1557 N N . GLN A 1 190 ? -18.248 3.833 -12.564 1.00 88.06 190 GLN A N 1
ATOM 1558 C CA . GLN A 1 190 ? -18.924 2.924 -13.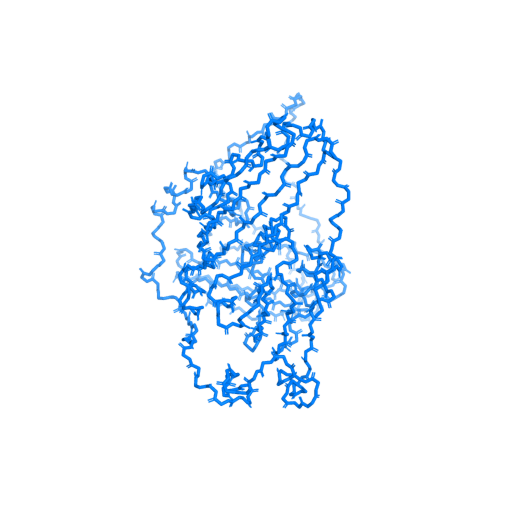504 1.00 88.06 190 GLN A CA 1
ATOM 1559 C C . GLN A 1 190 ? -19.243 3.570 -14.866 1.00 88.06 190 GLN A C 1
ATOM 1561 O O . GLN A 1 190 ? -19.597 2.868 -15.811 1.00 88.06 190 GLN A O 1
ATOM 1566 N N . GLY A 1 191 ? -19.155 4.900 -14.975 1.00 83.62 191 GLY A N 1
ATOM 1567 C CA . GLY A 1 191 ? -19.494 5.652 -16.187 1.00 83.62 191 GLY A CA 1
ATOM 1568 C C . GLY A 1 191 ? -18.288 6.028 -17.055 1.00 83.62 191 GLY A C 1
ATOM 1569 O O . GLY A 1 191 ? -17.164 5.580 -16.835 1.00 83.62 191 GLY A O 1
ATOM 1570 N N . SER A 1 192 ? -18.528 6.903 -18.038 1.00 83.00 192 SER A N 1
ATOM 1571 C CA . SER A 1 192 ? -17.462 7.563 -18.809 1.00 83.00 192 SER A CA 1
ATOM 1572 C C . SER A 1 192 ? -16.560 8.381 -17.879 1.00 83.00 192 SER A C 1
ATOM 1574 O O . SER A 1 192 ? -17.059 9.068 -16.989 1.00 83.00 192 SER A O 1
ATOM 1576 N N . GLY A 1 193 ? -15.241 8.311 -18.074 1.00 84.62 193 GLY A N 1
ATOM 1577 C CA . GLY A 1 193 ? -14.260 8.861 -17.134 1.00 84.62 193 GLY A CA 1
ATOM 1578 C C . GLY A 1 193 ? -13.944 7.928 -15.959 1.00 84.62 193 GLY A C 1
ATOM 1579 O O . GLY A 1 193 ? -13.182 8.319 -15.077 1.00 84.62 193 GLY A O 1
ATOM 1580 N N . GLY A 1 194 ? -14.553 6.736 -15.924 1.00 90.75 194 GLY A N 1
ATOM 1581 C CA . GLY A 1 194 ? -14.440 5.734 -14.868 1.00 90.75 194 GLY A CA 1
ATOM 1582 C C . GLY A 1 194 ? -13.436 4.616 -15.164 1.00 90.75 194 GLY A C 1
ATOM 1583 O O . GLY A 1 194 ? -12.511 4.763 -15.960 1.00 90.75 194 GLY A O 1
ATOM 1584 N N . LEU A 1 195 ? -13.626 3.454 -14.532 1.00 93.38 195 LEU A N 1
ATOM 1585 C CA . LEU A 1 195 ? -12.718 2.305 -14.651 1.00 93.38 195 LEU A CA 1
ATOM 1586 C C . LEU A 1 195 ? -12.608 1.776 -16.083 1.00 93.38 195 LEU A C 1
ATOM 1588 O O . LEU A 1 195 ? -11.527 1.347 -16.481 1.00 93.38 195 LEU A O 1
ATOM 1592 N N . ILE A 1 196 ? -13.696 1.841 -16.856 1.00 91.25 196 ILE A N 1
ATOM 1593 C CA . ILE A 1 196 ? -13.762 1.344 -18.239 1.00 91.25 196 ILE A CA 1
ATOM 1594 C C . ILE A 1 196 ? -12.799 2.060 -19.198 1.00 91.25 196 ILE A C 1
ATOM 1596 O O . ILE A 1 196 ? -12.396 1.483 -20.205 1.00 91.25 196 ILE A O 1
ATOM 1600 N N . ASP A 1 197 ? -12.381 3.285 -18.869 1.00 90.44 197 ASP A N 1
ATOM 1601 C CA . ASP A 1 197 ? -11.416 4.043 -19.671 1.00 90.44 197 ASP A CA 1
ATOM 1602 C C . ASP A 1 197 ? -9.977 3.537 -19.454 1.00 90.44 197 ASP A C 1
ATOM 1604 O O . ASP A 1 197 ? -9.076 3.823 -20.246 1.00 90.44 197 ASP A O 1
ATOM 1608 N N . PHE A 1 198 ? -9.752 2.766 -18.384 1.00 88.25 198 PHE A N 1
ATOM 1609 C CA . PHE A 1 198 ? -8.443 2.238 -17.993 1.00 88.25 198 PHE A CA 1
ATOM 1610 C C . PHE A 1 198 ? -8.356 0.710 -18.076 1.00 88.25 198 PHE A C 1
ATOM 1612 O O . PHE A 1 198 ? -7.260 0.175 -18.260 1.00 88.25 198 PHE A O 1
ATOM 1619 N N . VAL A 1 199 ? -9.480 0.008 -17.922 1.00 88.44 199 VAL A N 1
ATOM 1620 C CA . VAL A 1 199 ? -9.571 -1.454 -17.868 1.00 88.44 199 VAL A CA 1
ATOM 1621 C C . VAL A 1 199 ? -10.694 -1.914 -18.794 1.00 88.44 199 VAL A C 1
ATOM 1623 O O . VAL A 1 199 ? -11.843 -1.520 -18.625 1.00 88.44 199 VAL A O 1
ATOM 1626 N N . ASP A 1 200 ? -10.365 -2.775 -19.762 1.00 89.31 200 ASP A N 1
ATOM 1627 C CA . ASP A 1 200 ? -11.361 -3.415 -20.632 1.00 89.31 200 ASP A CA 1
ATOM 1628 C C . ASP A 1 200 ? -12.380 -4.178 -19.771 1.00 89.31 200 ASP A C 1
ATOM 1630 O O . ASP A 1 200 ? -12.006 -4.924 -18.861 1.00 89.31 200 ASP A O 1
ATOM 1634 N N . LYS A 1 201 ? -13.667 -3.986 -20.069 1.00 90.81 201 LYS A N 1
ATOM 1635 C CA . LYS A 1 201 ? -14.799 -4.471 -19.275 1.00 90.81 201 LYS A CA 1
ATOM 1636 C C . LYS A 1 201 ? -14.729 -5.970 -18.975 1.00 90.81 201 LYS A C 1
ATOM 1638 O O . LYS A 1 201 ? -15.066 -6.385 -17.870 1.00 90.81 201 LYS A O 1
ATOM 1643 N N . LYS A 1 202 ? -14.191 -6.768 -19.902 1.00 91.69 202 LYS A N 1
ATOM 1644 C CA . LYS A 1 202 ? -14.018 -8.222 -19.727 1.00 91.69 202 LYS A CA 1
ATOM 1645 C C . LYS A 1 202 ? -13.020 -8.625 -18.633 1.00 91.69 202 LYS A C 1
ATOM 1647 O O . LYS A 1 202 ? -12.999 -9.783 -18.238 1.00 91.69 202 LYS A O 1
ATOM 1652 N N . TYR A 1 203 ? -12.152 -7.707 -18.204 1.00 86.31 203 TYR A N 1
ATOM 1653 C CA . TYR A 1 203 ? -11.191 -7.912 -17.113 1.00 86.31 203 TYR A CA 1
ATOM 1654 C C . TYR A 1 203 ? -11.596 -7.185 -15.830 1.00 86.31 203 TYR A C 1
ATOM 1656 O O . TYR A 1 203 ? -10.961 -7.378 -14.795 1.00 86.31 203 TYR A O 1
ATOM 1664 N N . LEU A 1 204 ? -12.612 -6.323 -15.896 1.00 88.88 204 LEU A N 1
ATOM 1665 C CA . LEU A 1 204 ? -13.107 -5.602 -14.737 1.00 88.88 204 LEU A CA 1
ATOM 1666 C C . LEU A 1 204 ? -14.003 -6.540 -13.903 1.00 88.88 204 LEU A C 1
ATOM 1668 O O . LEU A 1 204 ? -14.832 -7.235 -14.495 1.00 88.88 204 LEU A O 1
ATOM 1672 N N . PRO A 1 205 ? -13.858 -6.578 -12.564 1.00 89.19 205 PRO A N 1
ATOM 1673 C CA . PRO A 1 205 ? -14.728 -7.378 -11.710 1.00 89.19 205 PRO A CA 1
ATOM 1674 C C . PRO A 1 205 ? -16.207 -7.008 -11.860 1.00 89.19 205 PRO A C 1
ATOM 1676 O O . PRO A 1 205 ? -16.558 -5.828 -11.965 1.00 89.19 205 PRO A O 1
ATOM 1679 N N . ASP A 1 206 ? -17.071 -8.016 -11.843 1.00 90.44 206 ASP A N 1
ATOM 1680 C CA . ASP A 1 206 ? -18.527 -7.892 -11.952 1.00 90.44 206 ASP A CA 1
ATOM 1681 C C . ASP A 1 206 ? -19.146 -6.963 -10.895 1.00 90.44 206 ASP A C 1
ATOM 1683 O O . ASP A 1 206 ? -19.937 -6.081 -11.237 1.00 90.44 206 ASP A O 1
ATOM 1687 N N . PHE A 1 207 ? -18.714 -7.055 -9.635 1.00 88.81 207 PHE A N 1
ATOM 1688 C CA . PHE A 1 207 ? -19.175 -6.173 -8.554 1.00 88.81 207 PHE A CA 1
ATOM 1689 C C . PHE A 1 207 ? -18.768 -4.697 -8.739 1.00 88.81 207 PHE A C 1
ATOM 1691 O O . PHE A 1 207 ? -19.326 -3.815 -8.086 1.00 88.81 207 PHE A O 1
ATOM 1698 N N . LEU A 1 208 ? -17.837 -4.400 -9.656 1.00 91.00 208 LEU A N 1
ATOM 1699 C CA . LEU A 1 208 ? -17.463 -3.040 -10.066 1.00 91.00 208 LEU A CA 1
ATOM 1700 C C . LEU A 1 208 ? -18.072 -2.632 -11.419 1.00 91.00 208 LEU A C 1
ATOM 1702 O O . LEU A 1 208 ? -17.746 -1.562 -11.935 1.00 91.00 208 LEU A O 1
ATOM 1706 N N . GLY A 1 209 ? -18.979 -3.437 -11.981 1.00 88.94 209 GLY A N 1
ATOM 1707 C CA . GLY A 1 209 ? -19.672 -3.165 -13.246 1.00 88.94 209 GLY A CA 1
ATOM 1708 C C . GLY A 1 209 ? -19.001 -3.754 -14.494 1.00 88.94 209 GLY A C 1
ATOM 1709 O O . GLY A 1 209 ? -19.333 -3.352 -15.613 1.00 88.94 209 GLY A O 1
ATOM 1710 N N . GLY A 1 210 ? -18.046 -4.670 -14.321 1.00 91.94 210 GLY A N 1
ATOM 1711 C CA . GLY A 1 210 ? -17.405 -5.404 -15.410 1.00 91.94 210 GLY A CA 1
ATOM 1712 C C . GLY A 1 210 ? -18.084 -6.729 -15.760 1.00 91.94 210 GLY A C 1
ATOM 1713 O O . GLY A 1 210 ? -19.189 -7.009 -15.305 1.00 91.94 210 GLY A O 1
ATOM 1714 N N . ASP A 1 211 ? -17.408 -7.537 -16.579 1.00 91.88 211 ASP A N 1
ATOM 1715 C CA . ASP A 1 211 ? -17.885 -8.863 -17.004 1.00 91.88 211 ASP A CA 1
ATOM 1716 C C . ASP A 1 211 ? -17.003 -10.012 -16.462 1.00 91.88 211 ASP A C 1
ATOM 1718 O O . ASP A 1 211 ? -17.238 -11.178 -16.779 1.00 91.88 211 ASP A O 1
ATOM 1722 N N . SER A 1 212 ? -15.957 -9.708 -15.681 1.00 88.31 212 SER A N 1
ATOM 1723 C CA . SER A 1 212 ? -15.085 -10.729 -15.094 1.00 88.31 212 SER A CA 1
ATOM 1724 C C . SER A 1 212 ? -15.665 -11.241 -13.783 1.00 88.31 212 SER A C 1
ATOM 1726 O O . SER A 1 212 ? -15.776 -10.485 -12.820 1.00 88.31 212 SER A O 1
ATOM 1728 N N . GLU A 1 213 ? -15.903 -12.549 -13.697 1.00 83.81 213 GLU A N 1
ATOM 1729 C CA . GLU A 1 213 ? -16.127 -13.205 -12.408 1.00 83.81 213 GLU A CA 1
ATOM 1730 C C . GLU A 1 213 ? -14.886 -13.048 -11.526 1.00 83.81 213 GLU A C 1
ATOM 1732 O O . GLU A 1 213 ? -13.747 -13.325 -11.936 1.00 83.81 213 GLU A O 1
ATOM 1737 N N . THR A 1 214 ? -15.108 -12.585 -10.301 1.00 69.12 214 THR A N 1
ATOM 1738 C CA . THR A 1 214 ? -14.026 -12.327 -9.360 1.00 69.12 214 THR A CA 1
ATOM 1739 C C . THR A 1 214 ? -13.539 -13.645 -8.762 1.00 69.12 214 THR A C 1
ATOM 1741 O O . THR A 1 214 ? -14.274 -14.340 -8.071 1.00 69.12 214 THR A O 1
ATOM 1744 N N . LYS A 1 215 ? -12.272 -13.999 -9.006 1.00 68.25 215 LYS A N 1
ATOM 1745 C CA . LYS A 1 215 ? -11.623 -15.193 -8.415 1.00 68.25 215 LYS A CA 1
ATOM 1746 C C . LYS A 1 215 ? -10.804 -14.882 -7.163 1.00 68.25 215 LYS A C 1
ATOM 1748 O O . LYS A 1 215 ? -10.064 -15.731 -6.675 1.00 68.25 215 LYS A O 1
ATOM 1753 N N . ILE A 1 216 ? -10.891 -13.644 -6.695 1.00 63.84 216 ILE A N 1
ATOM 1754 C CA . ILE A 1 216 ? -10.203 -13.161 -5.508 1.00 63.84 216 ILE A CA 1
ATOM 1755 C C . ILE A 1 216 ? -11.062 -13.555 -4.312 1.00 63.84 216 ILE A C 1
ATOM 1757 O O . ILE A 1 216 ? -12.199 -13.106 -4.203 1.00 63.84 216 ILE A O 1
ATOM 1761 N N . CYS A 1 217 ? -10.536 -14.406 -3.433 1.00 64.25 217 CYS A N 1
ATOM 1762 C CA . CYS A 1 217 ? -11.231 -14.733 -2.196 1.00 64.25 217 CYS A CA 1
ATOM 1763 C C . CYS A 1 217 ? -11.333 -13.478 -1.328 1.00 64.25 217 CYS A C 1
ATOM 1765 O O . CYS A 1 217 ? -10.311 -12.855 -1.026 1.00 64.25 217 CYS A O 1
ATOM 1767 N N . GLU A 1 218 ? -12.544 -13.143 -0.888 1.00 66.94 218 GLU A N 1
ATOM 1768 C CA . GLU A 1 218 ? -12.715 -12.185 0.197 1.00 66.94 218 GLU A CA 1
ATOM 1769 C C . GLU A 1 218 ? -11.966 -12.706 1.430 1.00 66.94 218 GLU A C 1
ATOM 1771 O O . GLU A 1 218 ? -11.944 -13.910 1.715 1.00 66.94 218 GLU A O 1
ATOM 1776 N N . GLY A 1 219 ? -11.269 -11.804 2.120 1.00 69.38 219 GLY A N 1
ATOM 1777 C CA . GLY A 1 219 ? -10.579 -12.142 3.358 1.00 69.38 219 GLY A CA 1
ATOM 1778 C C . GLY A 1 219 ? -11.557 -12.547 4.465 1.00 69.38 219 GLY A C 1
ATOM 1779 O O . GLY A 1 219 ? -12.755 -12.729 4.269 1.00 69.38 219 GL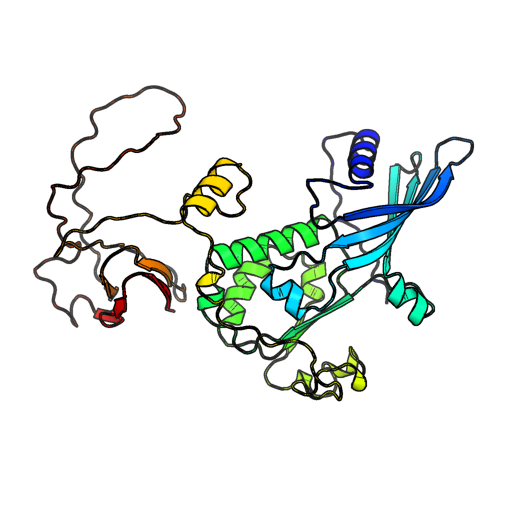Y A O 1
ATOM 1780 N N . GLY A 1 220 ? -11.048 -12.661 5.682 1.00 69.88 220 GLY A N 1
ATOM 1781 C CA . GLY A 1 220 ? -11.879 -12.964 6.837 1.00 69.88 220 GLY A CA 1
ATOM 1782 C C . GLY A 1 220 ? -11.066 -12.929 8.115 1.00 69.88 220 GLY A C 1
ATOM 1783 O O . GLY A 1 220 ? -9.867 -12.638 8.097 1.00 69.88 220 GLY A O 1
ATOM 1784 N N . LEU A 1 221 ? -11.723 -13.241 9.227 1.00 70.56 221 LEU A N 1
ATOM 1785 C CA . LEU A 1 221 ? -11.027 -13.414 10.494 1.00 70.56 221 LEU A CA 1
ATOM 1786 C C . LEU A 1 221 ? -10.018 -14.557 10.363 1.00 70.56 221 LEU A C 1
ATOM 1788 O O . LEU A 1 221 ? -10.361 -15.656 9.921 1.00 70.56 221 LEU A O 1
ATOM 1792 N N . VAL A 1 222 ? -8.771 -14.291 10.748 1.00 73.31 222 VAL A N 1
ATOM 1793 C CA . VAL A 1 222 ? -7.731 -15.317 10.805 1.00 73.31 222 VAL A CA 1
ATOM 1794 C C . VAL A 1 222 ? -8.087 -16.275 11.948 1.00 73.31 222 VAL A C 1
ATOM 1796 O O . VAL A 1 222 ? -8.253 -15.815 13.079 1.00 73.31 222 VAL A O 1
ATOM 1799 N N . PRO A 1 223 ? -8.235 -17.591 11.701 1.00 75.12 223 PRO A N 1
ATOM 1800 C CA . PRO A 1 223 ? -8.530 -18.530 12.778 1.00 75.12 223 PRO A CA 1
ATOM 1801 C C . PRO A 1 223 ? -7.433 -18.498 13.849 1.00 75.12 223 PRO A C 1
ATOM 1803 O O . PRO A 1 223 ? -6.251 -18.513 13.507 1.00 75.12 223 PRO A O 1
ATOM 1806 N N . LYS A 1 224 ? -7.816 -18.519 15.136 1.00 73.50 224 LYS A N 1
ATOM 1807 C CA . LYS A 1 224 ? -6.873 -18.439 16.273 1.00 73.50 224 LYS A CA 1
ATOM 1808 C C . LYS A 1 224 ? -5.773 -19.512 16.233 1.00 73.50 224 LYS A C 1
ATOM 1810 O O . LYS A 1 224 ? -4.689 -19.293 16.747 1.00 73.50 224 LYS A O 1
ATOM 1815 N N . SER A 1 225 ? -6.013 -20.647 15.575 1.00 75.56 225 SER A N 1
ATOM 1816 C CA . SER A 1 225 ? -5.011 -21.703 15.376 1.00 75.56 225 SER A CA 1
ATOM 1817 C C . SER A 1 225 ? -3.816 -21.295 14.504 1.00 75.56 225 SER A C 1
ATOM 1819 O O . SER A 1 225 ? -2.827 -22.016 14.476 1.00 75.56 225 SER A O 1
ATOM 1821 N N . PHE A 1 226 ? -3.915 -20.198 13.747 1.00 71.88 226 PHE A N 1
ATOM 1822 C CA . PHE A 1 226 ? -2.807 -19.634 12.966 1.00 71.88 226 PHE A CA 1
ATOM 1823 C C . PHE A 1 226 ? -2.032 -18.557 13.726 1.00 71.88 226 PHE A C 1
ATOM 1825 O O . PHE A 1 226 ? -1.082 -18.003 13.175 1.00 71.88 226 PHE A O 1
ATOM 1832 N N . TYR A 1 227 ? -2.456 -18.211 14.943 1.00 73.38 227 TYR A N 1
ATOM 1833 C CA . TYR A 1 227 ? -1.744 -17.230 15.746 1.00 73.38 227 TYR A CA 1
ATOM 1834 C C . TYR A 1 227 ? -0.452 -17.879 16.228 1.00 73.38 227 TYR A C 1
ATOM 1836 O O . TYR A 1 227 ? -0.427 -19.070 16.550 1.00 73.38 227 TYR A O 1
ATOM 1844 N N . MET A 1 228 ? 0.624 -17.100 16.250 1.00 68.06 228 MET A N 1
ATOM 1845 C CA . MET A 1 228 ? 1.877 -17.571 16.822 1.00 68.06 228 MET A CA 1
ATOM 1846 C C . MET A 1 228 ? 1.687 -17.891 18.301 1.00 68.06 228 MET A C 1
ATOM 1848 O O . MET A 1 228 ? 0.939 -17.210 19.006 1.00 68.06 228 MET A O 1
ATOM 1852 N N . SER A 1 229 ? 2.378 -18.929 18.769 1.00 76.56 229 SER A N 1
ATOM 1853 C CA . SER A 1 229 ? 2.474 -19.179 20.200 1.00 76.56 229 SER A CA 1
ATOM 1854 C C . SER A 1 229 ? 3.305 -18.075 20.864 1.00 76.56 229 SER A C 1
ATOM 1856 O O . SER A 1 229 ? 4.142 -17.437 20.222 1.00 76.56 229 SER A O 1
ATOM 1858 N N . VAL A 1 230 ? 3.095 -17.863 22.165 1.00 72.06 230 VAL A N 1
ATOM 1859 C CA . VAL A 1 230 ? 3.910 -16.923 22.953 1.00 72.06 230 VAL A CA 1
ATOM 1860 C C . VAL A 1 230 ? 5.395 -17.309 22.885 1.00 72.06 230 VAL A C 1
ATOM 1862 O O . VAL A 1 230 ? 6.256 -16.447 22.770 1.00 72.06 230 VAL A O 1
ATOM 1865 N N . GLU A 1 231 ? 5.694 -18.609 22.882 1.00 73.12 231 GLU A N 1
ATOM 1866 C CA . GLU A 1 231 ? 7.059 -19.143 22.807 1.00 73.12 231 GLU A CA 1
ATOM 1867 C C . GLU A 1 231 ? 7.736 -18.820 21.466 1.00 73.12 231 GLU A C 1
ATOM 1869 O O . GLU A 1 231 ? 8.892 -18.392 21.442 1.00 73.12 231 GLU A O 1
ATOM 1874 N N . ASP A 1 232 ? 7.014 -18.978 20.353 1.00 72.25 232 ASP A N 1
ATOM 1875 C CA . ASP A 1 232 ? 7.524 -18.641 19.020 1.00 72.25 232 ASP A CA 1
ATOM 1876 C C . ASP A 1 232 ? 7.716 -17.130 18.858 1.00 72.25 232 ASP A C 1
ATOM 1878 O O . ASP A 1 232 ? 8.706 -16.701 18.264 1.00 72.25 232 ASP A O 1
ATOM 1882 N N . TYR A 1 233 ? 6.808 -16.328 19.423 1.00 67.44 233 TYR A N 1
ATOM 1883 C CA . TYR A 1 233 ? 6.924 -14.870 19.433 1.00 67.44 233 TYR A CA 1
ATOM 1884 C C . TYR A 1 233 ? 8.188 -14.410 20.167 1.00 67.44 233 TYR A C 1
ATOM 1886 O O . TYR A 1 233 ? 8.963 -13.632 19.618 1.00 67.44 233 TYR A O 1
ATOM 1894 N N . GLU A 1 234 ? 8.454 -14.936 21.366 1.00 68.62 234 GLU A N 1
ATOM 1895 C CA . GLU A 1 234 ? 9.663 -14.606 22.136 1.00 68.62 234 GLU A CA 1
ATOM 1896 C C . GLU A 1 234 ? 10.953 -15.077 21.442 1.00 68.62 234 GLU A C 1
ATOM 1898 O O . GLU A 1 234 ? 12.001 -14.427 21.518 1.00 68.62 234 GLU A O 1
ATOM 1903 N N . LYS A 1 235 ? 10.895 -16.195 20.712 1.00 69.44 235 LYS A N 1
ATOM 1904 C CA . LYS A 1 235 ? 12.030 -16.677 19.923 1.00 69.44 235 LYS A CA 1
ATOM 1905 C C . LYS A 1 235 ? 12.319 -15.775 18.723 1.00 69.44 235 LYS A C 1
ATOM 1907 O O . LYS A 1 235 ? 13.472 -15.408 18.512 1.00 69.44 235 LYS A O 1
ATOM 1912 N N . GLU A 1 236 ? 11.293 -15.394 17.963 1.00 64.06 236 GLU A N 1
ATOM 1913 C CA . GLU A 1 236 ? 11.438 -14.444 16.856 1.00 64.06 236 GLU A CA 1
ATOM 1914 C C . GLU A 1 236 ? 11.924 -13.087 17.385 1.00 64.06 236 GLU A C 1
ATOM 1916 O O . GLU A 1 236 ? 12.833 -12.478 16.813 1.00 64.06 236 GLU A O 1
ATOM 1921 N N . LYS A 1 237 ? 11.412 -12.666 18.552 1.00 59.97 237 LYS A N 1
ATOM 1922 C CA . LYS A 1 237 ? 11.846 -11.476 19.291 1.00 59.97 237 LYS A CA 1
ATOM 1923 C C . LYS A 1 237 ? 13.361 -11.434 19.516 1.00 59.97 237 LYS A C 1
ATOM 1925 O O . LYS A 1 237 ? 13.999 -10.415 19.240 1.00 59.97 237 LYS A O 1
ATOM 1930 N N . ALA A 1 238 ? 13.958 -12.551 19.920 1.00 61.91 238 ALA A N 1
ATOM 1931 C CA . ALA A 1 238 ? 15.395 -12.657 20.168 1.00 61.91 238 ALA A CA 1
ATOM 1932 C C . ALA A 1 238 ? 16.277 -12.555 18.901 1.00 61.91 238 ALA A C 1
ATOM 1934 O O . ALA A 1 238 ? 17.461 -12.236 19.012 1.00 61.91 238 ALA A O 1
ATOM 1935 N N . GLU A 1 239 ? 15.732 -12.793 17.701 1.00 60.12 239 GLU A N 1
ATOM 1936 C CA . GLU A 1 239 ? 16.495 -12.855 16.440 1.00 60.12 239 GLU A CA 1
ATOM 1937 C C . GLU A 1 239 ? 16.636 -11.493 15.711 1.00 60.12 239 GLU A C 1
ATOM 1939 O O . GLU A 1 239 ? 17.308 -11.397 14.682 1.00 60.12 239 GLU A O 1
ATOM 1944 N N . GLY A 1 240 ? 16.109 -10.403 16.287 1.00 50.31 240 GLY A N 1
ATOM 1945 C CA . GLY A 1 240 ? 16.585 -9.029 16.037 1.00 50.31 240 GLY A CA 1
ATOM 1946 C C . GLY A 1 240 ? 16.127 -8.325 14.750 1.00 50.31 240 GLY A C 1
ATOM 1947 O O . GLY A 1 240 ? 16.637 -7.245 14.439 1.00 50.31 240 GLY A O 1
ATOM 1948 N N . HIS A 1 241 ? 15.167 -8.873 14.004 1.00 49.16 241 HIS A N 1
ATOM 1949 C CA . HIS A 1 241 ? 14.615 -8.238 12.799 1.00 49.16 241 HIS A CA 1
ATOM 1950 C C . HIS A 1 241 ? 13.132 -7.886 12.958 1.00 49.16 241 HIS A C 1
ATOM 1952 O O . HIS A 1 241 ? 12.278 -8.460 12.291 1.00 49.16 241 HIS A O 1
ATOM 1958 N N . HIS A 1 242 ? 12.823 -6.899 13.803 1.00 54.00 242 HIS A N 1
ATOM 1959 C CA . HIS A 1 242 ? 11.433 -6.491 14.027 1.00 54.00 242 HIS A CA 1
ATOM 1960 C C . HIS A 1 242 ? 11.040 -5.259 13.224 1.00 54.00 242 HIS A C 1
ATOM 1962 O O . HIS A 1 242 ? 11.608 -4.179 13.375 1.00 54.00 242 HIS A O 1
ATOM 1968 N N . LEU A 1 243 ? 9.997 -5.404 12.404 1.00 49.38 243 LEU A N 1
ATOM 1969 C CA . LEU A 1 243 ? 9.252 -4.271 11.836 1.00 49.38 243 LEU A CA 1
ATOM 1970 C C . LEU A 1 243 ? 8.511 -3.482 12.938 1.00 49.38 243 LEU A C 1
ATOM 1972 O O . LEU A 1 243 ? 8.211 -2.289 12.786 1.00 49.38 243 LEU A O 1
ATOM 1976 N N . PHE A 1 244 ? 8.246 -4.135 14.070 1.00 50.91 244 PHE A N 1
ATOM 1977 C CA . PHE A 1 244 ? 7.477 -3.629 15.200 1.00 50.91 244 PHE A CA 1
ATOM 1978 C C . PHE A 1 244 ? 8.398 -3.494 16.413 1.00 50.91 244 PHE A C 1
ATOM 1980 O O . PHE A 1 244 ? 8.982 -4.464 16.864 1.00 50.91 244 PHE A O 1
ATOM 1987 N N . ASP A 1 245 ? 8.586 -2.269 16.889 1.00 51.38 245 ASP A N 1
ATOM 1988 C CA . ASP A 1 245 ? 9.408 -2.021 18.074 1.00 51.38 245 ASP A CA 1
ATOM 1989 C C . ASP A 1 245 ? 8.587 -2.396 19.321 1.00 51.38 245 ASP A C 1
ATOM 1991 O O . ASP A 1 245 ? 7.400 -2.060 19.383 1.00 51.38 245 ASP A O 1
ATOM 1995 N N . ASP A 1 246 ? 9.206 -3.075 20.291 1.00 49.97 246 ASP A N 1
ATOM 1996 C CA . ASP A 1 246 ? 8.594 -3.534 21.553 1.00 49.97 246 ASP A CA 1
ATOM 1997 C C . ASP A 1 246 ? 8.031 -2.381 22.399 1.00 49.97 246 ASP A C 1
ATOM 1999 O O . ASP A 1 246 ? 7.234 -2.593 23.310 1.00 49.97 246 ASP A O 1
ATOM 2003 N N . SER A 1 247 ? 8.416 -1.140 22.101 1.00 54.84 247 SER A N 1
ATOM 2004 C CA . SER A 1 247 ? 8.023 0.042 22.866 1.00 54.84 247 SER A CA 1
ATOM 2005 C C . SER A 1 247 ? 6.546 0.444 22.722 1.00 54.84 247 SER A C 1
ATOM 2007 O O . SER A 1 247 ? 6.160 1.500 23.227 1.00 54.84 247 SER A O 1
ATOM 2009 N N . MET A 1 248 ? 5.731 -0.288 21.953 1.00 59.47 248 MET A N 1
ATOM 2010 C CA . MET A 1 248 ? 4.375 0.160 21.610 1.00 59.47 248 MET A CA 1
ATOM 2011 C C . MET A 1 248 ? 3.299 -0.244 22.622 1.00 59.47 248 MET A C 1
ATOM 2013 O O . MET A 1 248 ? 2.336 0.506 22.782 1.00 59.47 248 MET A O 1
ATOM 2017 N N . TYR A 1 249 ? 3.455 -1.379 23.308 1.00 68.12 249 TYR A N 1
ATOM 2018 C CA . TYR A 1 249 ? 2.467 -1.885 24.264 1.00 68.12 249 TYR A CA 1
ATOM 2019 C C . TYR A 1 249 ? 3.005 -1.840 25.687 1.00 68.12 249 TYR A C 1
ATOM 2021 O O . TYR A 1 249 ? 4.136 -2.238 25.952 1.00 68.12 249 TYR A O 1
ATOM 2029 N N . HIS A 1 250 ? 2.168 -1.378 26.613 1.00 73.75 250 HIS A N 1
ATOM 2030 C CA . HIS A 1 250 ? 2.456 -1.426 28.041 1.00 73.75 250 HIS A CA 1
ATOM 2031 C C . HIS A 1 250 ? 1.731 -2.631 28.630 1.00 73.75 250 HIS A C 1
ATOM 2033 O O . HIS A 1 250 ? 0.509 -2.730 28.530 1.00 73.75 250 HIS A O 1
ATOM 2039 N N . VAL A 1 251 ? 2.484 -3.547 29.236 1.00 78.12 251 VAL A N 1
ATOM 2040 C CA . VAL A 1 251 ? 1.907 -4.691 29.943 1.00 78.12 251 VAL A CA 1
ATOM 2041 C C . VAL A 1 251 ? 1.649 -4.284 31.385 1.00 78.12 251 VAL A C 1
ATOM 2043 O O . VAL A 1 251 ? 2.550 -3.819 32.081 1.00 78.12 251 VAL A O 1
ATOM 2046 N N . ILE A 1 252 ? 0.415 -4.484 31.834 1.00 82.44 252 ILE A N 1
ATOM 2047 C CA . ILE A 1 252 ? -0.004 -4.224 33.209 1.00 82.44 252 ILE A CA 1
ATOM 2048 C C . ILE A 1 252 ? -0.603 -5.494 33.809 1.00 82.44 252 ILE A C 1
ATOM 2050 O O . ILE A 1 252 ? -1.242 -6.283 33.117 1.00 82.44 252 ILE A O 1
ATOM 2054 N N . SER A 1 253 ? -0.398 -5.695 35.107 1.00 83.62 253 SER A N 1
ATOM 2055 C CA . SER A 1 253 ? -1.063 -6.745 35.883 1.00 83.62 253 SER A CA 1
ATOM 2056 C C . SER A 1 253 ? -1.942 -6.081 36.932 1.00 83.62 253 SER A C 1
ATOM 2058 O O . SER A 1 253 ? -1.455 -5.267 37.712 1.00 83.62 253 SER A O 1
ATOM 2060 N N . LEU A 1 254 ? -3.231 -6.413 36.935 1.00 84.44 254 LEU A N 1
ATOM 2061 C CA . LEU A 1 254 ? -4.213 -5.843 37.853 1.00 84.44 254 LEU A CA 1
ATOM 2062 C C . LEU A 1 254 ? -4.718 -6.919 38.809 1.00 84.44 254 LEU A C 1
ATOM 2064 O O . LEU A 1 254 ? -5.098 -8.012 38.390 1.00 84.44 254 LEU A O 1
ATOM 2068 N N . LEU A 1 255 ? -4.761 -6.599 40.100 1.00 85.44 255 LEU A N 1
ATOM 2069 C CA . LEU A 1 255 ? -5.490 -7.400 41.077 1.00 85.44 255 LEU A CA 1
ATOM 2070 C C . LEU A 1 255 ? -6.985 -7.068 41.024 1.00 85.44 255 LEU A C 1
ATOM 2072 O O . LEU A 1 255 ? -7.400 -5.994 40.584 1.00 85.44 255 LEU A O 1
ATOM 2076 N N . LYS A 1 256 ? -7.821 -7.982 41.524 1.00 83.69 256 LYS A N 1
ATOM 2077 C CA . LYS A 1 256 ? -9.273 -7.780 41.572 1.00 83.69 256 LYS A CA 1
ATOM 2078 C C . LYS A 1 256 ? -9.619 -6.478 42.306 1.00 83.69 256 LYS A C 1
ATOM 2080 O O . LYS A 1 256 ? -9.327 -6.334 43.490 1.00 83.69 256 LYS A O 1
ATOM 2085 N N . GLY A 1 257 ? -10.304 -5.573 41.609 1.00 81.81 257 GLY A N 1
ATOM 2086 C CA . GLY A 1 257 ? -10.723 -4.271 42.138 1.00 81.81 257 GLY A CA 1
ATOM 2087 C C . GLY A 1 257 ? -9.724 -3.132 41.910 1.00 81.81 257 GLY A C 1
ATOM 2088 O O . GLY A 1 257 ? -10.055 -1.992 42.223 1.00 81.81 257 GLY A O 1
ATOM 2089 N N . GLN A 1 258 ? -8.544 -3.410 41.348 1.00 85.94 258 GLN A N 1
ATOM 2090 C CA . GLN A 1 258 ? -7.646 -2.375 40.840 1.00 85.94 258 GLN A CA 1
ATOM 2091 C C . GLN A 1 258 ? -8.070 -1.923 39.441 1.00 85.94 258 GLN A C 1
ATOM 2093 O O . GLN A 1 258 ? -8.748 -2.642 38.707 1.00 85.94 258 GLN A O 1
ATOM 2098 N N . PHE A 1 259 ? -7.639 -0.722 39.077 1.00 87.12 259 PHE A N 1
ATOM 2099 C CA . PHE A 1 259 ? -7.846 -0.129 37.765 1.00 87.12 259 PHE A CA 1
ATOM 2100 C C . PHE A 1 259 ? -6.552 0.537 37.295 1.00 87.12 259 PHE A C 1
ATOM 2102 O O . PHE A 1 259 ? -5.683 0.883 38.095 1.00 87.12 259 PHE A O 1
ATOM 2109 N N . HIS A 1 260 ? -6.444 0.720 35.985 1.00 87.31 260 HIS A N 1
ATOM 2110 C CA . HIS A 1 260 ? -5.382 1.483 35.348 1.00 87.31 260 HIS A CA 1
ATOM 2111 C C . HIS A 1 260 ? -6.023 2.554 34.472 1.00 87.31 260 HIS A C 1
ATOM 2113 O O . HIS A 1 260 ? -6.908 2.253 33.671 1.00 87.31 260 HIS A O 1
ATOM 2119 N N . GLU A 1 261 ? -5.597 3.801 34.646 1.00 88.62 261 GLU A N 1
ATOM 2120 C CA . GLU A 1 261 ? -6.158 4.955 33.951 1.00 88.62 261 GLU A CA 1
ATOM 2121 C C . GLU A 1 261 ? -5.090 5.607 33.073 1.00 88.62 261 GLU A C 1
ATOM 2123 O O . GLU A 1 261 ? -3.974 5.874 33.516 1.00 88.62 261 GLU A O 1
ATOM 2128 N N . VAL A 1 262 ? -5.457 5.899 31.824 1.00 87.06 262 VAL A N 1
ATOM 2129 C CA . VAL A 1 262 ? -4.616 6.629 30.871 1.00 87.06 262 VAL A CA 1
ATOM 2130 C C . VAL A 1 262 ? -5.292 7.958 30.561 1.00 87.06 262 VAL A C 1
ATOM 2132 O O . VAL A 1 262 ? -6.419 7.993 30.068 1.00 87.06 262 VAL A O 1
ATOM 2135 N N . VAL A 1 263 ? -4.601 9.062 30.846 1.00 88.12 263 VAL A N 1
ATOM 2136 C CA . VAL A 1 263 ? -5.118 10.419 30.628 1.00 88.12 263 VAL A CA 1
ATOM 2137 C C . VAL A 1 263 ? -4.564 10.982 29.327 1.00 88.12 263 VAL A C 1
ATOM 2139 O O . VAL A 1 263 ? -3.352 11.101 29.156 1.00 88.12 263 VAL A O 1
ATOM 2142 N N . LEU A 1 264 ? -5.458 11.373 28.419 1.00 87.56 264 LEU A N 1
ATOM 2143 C CA . LEU A 1 264 ? -5.105 11.977 27.136 1.00 87.56 264 LEU A CA 1
ATOM 2144 C C . LEU A 1 264 ? -5.614 13.420 27.075 1.00 87.56 264 LEU A C 1
ATOM 2146 O O . LEU A 1 264 ? -6.815 13.667 27.170 1.00 87.56 264 LEU A O 1
ATOM 2150 N N . SER A 1 265 ? -4.697 14.371 26.886 1.00 87.94 265 SER A N 1
ATOM 2151 C CA . SER A 1 265 ? -5.042 15.772 26.632 1.00 87.94 265 SER A CA 1
ATOM 2152 C C . SER A 1 265 ? -5.189 16.001 25.130 1.00 87.94 265 S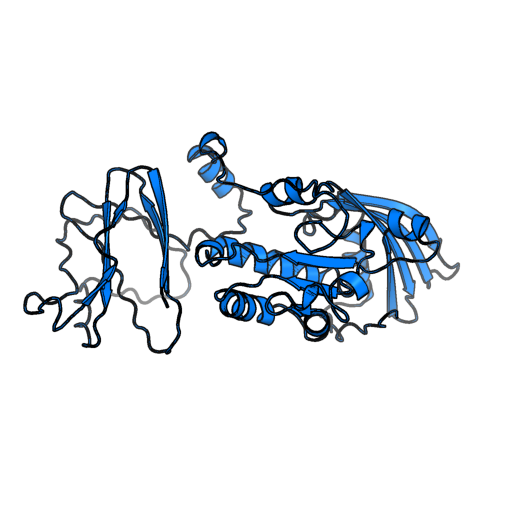ER A C 1
ATOM 2154 O O . SER A 1 265 ? -4.234 15.814 24.377 1.00 87.94 265 SER A O 1
ATOM 2156 N N . ILE A 1 266 ? -6.388 16.385 24.691 1.00 87.06 266 ILE A N 1
ATOM 2157 C CA . ILE A 1 266 ? -6.713 16.582 23.273 1.00 87.06 266 ILE A CA 1
ATOM 2158 C C . ILE A 1 266 ? -6.894 18.073 23.020 1.00 87.06 266 ILE A C 1
ATOM 2160 O O . ILE A 1 266 ? -7.899 18.662 23.416 1.00 87.06 266 ILE A O 1
ATOM 2164 N N . THR A 1 267 ? -5.924 18.682 22.346 1.00 86.12 267 THR A N 1
ATOM 2165 C CA . THR A 1 267 ? -5.971 20.102 21.969 1.00 86.12 267 THR A CA 1
ATOM 2166 C C . THR A 1 267 ? -6.594 20.316 20.595 1.00 86.12 267 THR A C 1
ATOM 2168 O O . THR A 1 267 ? -7.267 21.322 20.363 1.00 86.12 267 THR A O 1
ATOM 2171 N N . ASP A 1 268 ? -6.404 19.357 19.689 1.00 83.38 268 ASP A N 1
ATOM 2172 C CA . ASP A 1 268 ? -6.703 19.541 18.274 1.00 83.38 268 ASP A CA 1
ATOM 2173 C C . ASP A 1 268 ? -8.086 18.984 17.933 1.00 83.38 268 ASP A C 1
ATOM 2175 O O . ASP A 1 268 ? -8.364 17.785 18.053 1.00 83.38 268 ASP A O 1
ATOM 2179 N N . LYS A 1 269 ? -8.978 19.868 17.479 1.00 80.69 269 LYS A N 1
ATOM 2180 C CA . LYS A 1 269 ? -10.339 19.494 17.089 1.00 80.69 269 LYS A CA 1
ATOM 2181 C C . LYS A 1 269 ? -10.312 18.563 15.870 1.00 80.69 269 LYS A C 1
ATOM 2183 O O . LYS A 1 269 ? -9.714 18.896 14.853 1.00 80.69 269 LYS A O 1
ATOM 2188 N N . GLY A 1 270 ? -11.039 17.447 15.951 1.00 75.25 270 GLY A N 1
ATOM 2189 C CA . GLY A 1 270 ? -11.101 16.432 14.890 1.00 75.25 270 GLY A CA 1
ATOM 2190 C C . GLY A 1 270 ? -9.993 15.377 14.964 1.00 75.25 270 GLY A C 1
ATOM 2191 O O . GLY A 1 270 ? -9.856 14.585 14.032 1.00 75.25 270 GLY A O 1
ATOM 2192 N N . SER A 1 271 ? -9.213 15.367 16.050 1.00 81.00 271 SER A N 1
ATOM 2193 C CA . SER A 1 271 ? -8.302 14.268 16.371 1.00 81.00 271 SER A CA 1
ATOM 2194 C C . SER A 1 271 ? -9.062 12.959 16.530 1.00 81.00 271 SER A C 1
ATOM 2196 O O . SER A 1 271 ? -10.115 12.925 17.155 1.00 81.00 271 SER A O 1
ATOM 2198 N N . VAL A 1 272 ? -8.484 11.875 16.019 1.00 77.19 272 VAL A N 1
ATOM 2199 C CA . VAL A 1 272 ? -9.010 10.525 16.221 1.00 77.19 272 VAL A CA 1
ATOM 2200 C C . VAL A 1 272 ? -8.191 9.844 17.300 1.00 77.19 272 VAL A C 1
ATOM 2202 O O . VAL A 1 272 ? -6.970 9.736 17.182 1.00 77.19 272 VAL A O 1
ATOM 2205 N N . ILE A 1 273 ? -8.866 9.370 18.339 1.00 82.38 273 ILE A N 1
ATOM 2206 C CA . ILE A 1 273 ? -8.248 8.556 19.379 1.00 82.38 273 ILE A CA 1
ATOM 2207 C C . ILE A 1 273 ? -8.473 7.102 19.005 1.00 82.38 273 ILE A C 1
ATOM 2209 O O . ILE A 1 273 ? -9.610 6.695 18.790 1.00 82.38 273 ILE A O 1
ATOM 2213 N N . CYS A 1 274 ? -7.401 6.325 18.947 1.00 78.50 274 CYS A N 1
ATOM 2214 C CA . CYS A 1 274 ? -7.458 4.881 18.784 1.00 78.50 274 CYS A CA 1
ATOM 2215 C C . CYS A 1 274 ? -6.757 4.227 19.966 1.00 78.50 274 CYS A C 1
ATOM 2217 O O . CYS A 1 274 ? -5.688 4.688 20.374 1.00 78.50 274 CYS A O 1
ATOM 2219 N N . TRP A 1 275 ? -7.331 3.141 20.463 1.00 82.31 275 TRP A N 1
ATOM 2220 C CA . TRP A 1 275 ? -6.684 2.260 21.423 1.00 82.31 275 TRP A CA 1
ATOM 2221 C C . TRP A 1 275 ? -6.898 0.812 21.028 1.00 82.31 275 TRP A C 1
ATOM 2223 O O . TRP A 1 275 ? -7.900 0.438 20.406 1.00 82.31 275 TRP A O 1
ATOM 2233 N N . ASP A 1 276 ? -5.940 0.005 21.443 1.00 81.38 276 ASP A N 1
ATOM 2234 C CA . ASP A 1 276 ? -6.002 -1.430 21.364 1.00 81.38 276 ASP A CA 1
ATOM 2235 C C . ASP A 1 276 ? -5.237 -2.050 22.526 1.00 81.38 276 ASP A C 1
ATOM 2237 O O . ASP A 1 276 ? -4.250 -1.490 23.007 1.00 81.38 276 ASP A O 1
ATOM 2241 N N . PHE A 1 277 ? -5.755 -3.166 23.020 1.00 82.88 277 PHE A N 1
ATOM 2242 C CA . PHE A 1 277 ? -5.149 -3.929 24.099 1.00 82.88 277 PHE A CA 1
ATOM 2243 C C . PHE A 1 277 ? -5.618 -5.378 24.041 1.00 82.88 277 PHE A C 1
ATOM 2245 O O . PHE A 1 277 ? -6.721 -5.674 23.570 1.00 82.88 277 PHE A O 1
ATOM 2252 N N . ASP A 1 278 ? -4.782 -6.261 24.572 1.00 81.62 278 ASP A N 1
ATOM 2253 C CA . ASP A 1 278 ? -5.071 -7.680 24.704 1.00 81.62 278 ASP A CA 1
ATOM 2254 C C . ASP A 1 278 ? -5.386 -8.023 26.159 1.00 81.62 278 ASP A C 1
ATOM 2256 O O . ASP A 1 278 ? -4.712 -7.576 27.093 1.00 81.62 278 ASP A O 1
ATOM 2260 N N . VAL A 1 279 ? -6.421 -8.835 26.355 1.00 83.31 279 VAL A N 1
ATOM 2261 C CA . VAL A 1 279 ? -6.776 -9.388 27.660 1.00 83.31 279 VAL A CA 1
ATOM 2262 C C . VAL A 1 279 ? -6.086 -10.734 27.804 1.00 83.31 279 VAL A C 1
ATOM 2264 O O . VAL A 1 279 ? -6.506 -11.730 27.223 1.00 83.31 279 VAL A O 1
ATOM 2267 N N . MET A 1 280 ? -4.993 -10.750 28.562 1.00 78.44 280 MET A N 1
ATOM 2268 C CA . MET A 1 280 ? -4.131 -11.931 28.665 1.00 78.44 280 MET A CA 1
ATOM 2269 C C . MET A 1 280 ? -4.660 -12.992 29.631 1.00 78.44 280 MET A C 1
ATOM 2271 O O . MET A 1 280 ? -4.313 -14.164 29.491 1.00 78.44 280 MET A O 1
ATOM 2275 N N . LYS A 1 281 ? -5.398 -12.570 30.665 1.00 78.88 281 LYS A N 1
ATOM 2276 C CA . LYS A 1 281 ? -5.901 -13.453 31.716 1.00 78.88 281 LYS A CA 1
ATOM 2277 C C . LYS A 1 281 ? -7.046 -12.794 32.477 1.00 78.88 281 LYS A C 1
ATOM 2279 O O . LYS A 1 281 ? -6.867 -11.685 32.976 1.00 78.88 281 LYS A O 1
ATOM 2284 N N . ASP A 1 282 ? -8.142 -13.537 32.633 1.00 86.56 282 ASP A N 1
ATOM 2285 C CA . ASP A 1 282 ? -9.383 -13.113 33.296 1.00 86.56 282 ASP A CA 1
ATOM 2286 C C . ASP A 1 282 ? -10.087 -11.916 32.614 1.00 86.56 282 ASP A C 1
ATOM 2288 O O . ASP A 1 282 ? -9.485 -11.115 31.905 1.00 86.56 282 ASP A O 1
ATOM 2292 N N . ASP A 1 283 ? -11.402 -11.797 32.809 1.00 89.75 283 ASP A N 1
ATOM 2293 C CA . ASP A 1 283 ? -12.195 -10.719 32.207 1.00 89.75 283 ASP A CA 1
ATOM 2294 C C . ASP A 1 283 ? -11.829 -9.343 32.794 1.00 89.75 283 ASP A C 1
ATOM 2296 O O . ASP A 1 283 ? -11.694 -9.184 34.012 1.00 89.75 283 ASP A O 1
ATOM 2300 N N . VAL A 1 284 ? -11.790 -8.313 31.944 1.00 90.38 284 VAL A N 1
ATOM 2301 C CA . VAL A 1 284 ? -11.571 -6.916 32.355 1.00 90.38 284 VAL A CA 1
ATOM 2302 C C . VAL A 1 284 ? -12.722 -6.015 31.918 1.00 90.38 284 VAL A C 1
ATOM 2304 O O . VAL A 1 284 ? -13.391 -6.259 30.916 1.00 90.38 284 VAL A O 1
ATOM 2307 N N . SER A 1 285 ? -12.961 -4.947 32.681 1.00 90.56 285 SER A N 1
ATOM 2308 C CA . SER A 1 285 ? -13.918 -3.901 32.314 1.00 90.56 285 SER A CA 1
ATOM 2309 C C . SER A 1 285 ? -13.171 -2.694 31.767 1.00 90.56 285 SER A C 1
ATOM 2311 O O . SER A 1 285 ? -12.320 -2.135 32.456 1.00 90.56 285 SER A O 1
ATOM 2313 N N . PHE A 1 286 ? -13.533 -2.253 30.567 1.00 90.75 286 PHE A N 1
ATOM 2314 C CA . PHE A 1 286 ? -12.955 -1.081 29.918 1.00 90.75 286 PHE A CA 1
ATOM 2315 C C . PHE A 1 286 ? -13.995 0.031 29.758 1.00 90.75 286 PHE A C 1
ATOM 2317 O O . PHE A 1 286 ? -15.109 -0.218 29.302 1.00 90.75 286 PHE A O 1
ATOM 2324 N N . CYS A 1 287 ? -13.632 1.261 30.124 1.00 90.31 287 CYS A N 1
ATOM 2325 C CA . CYS A 1 287 ? -14.512 2.428 30.076 1.00 90.31 287 CYS A CA 1
ATOM 2326 C C . CYS A 1 287 ? -13.764 3.630 29.504 1.00 90.31 287 CYS A C 1
ATOM 2328 O O . CYS A 1 287 ? -12.574 3.804 29.764 1.00 90.31 287 CYS A O 1
ATOM 2330 N N . VAL A 1 288 ? -14.490 4.511 28.815 1.00 90.88 288 VAL A N 1
ATOM 2331 C CA . VAL A 1 288 ? -13.938 5.777 28.317 1.00 90.88 288 VAL A CA 1
ATOM 2332 C C . VAL A 1 288 ? -14.746 6.929 28.874 1.00 90.88 288 VAL A C 1
ATOM 2334 O O . VAL A 1 288 ? -15.967 6.995 28.701 1.00 90.88 288 VAL A O 1
ATOM 2337 N N . PHE A 1 289 ? -14.050 7.868 29.505 1.00 91.19 289 PHE A N 1
ATOM 2338 C CA . PHE A 1 289 ? -14.632 9.087 30.042 1.00 91.19 289 PHE A CA 1
ATOM 2339 C C . PHE A 1 289 ? -14.059 10.312 29.335 1.00 91.19 289 PHE A C 1
ATOM 2341 O O . PHE A 1 289 ? -12.914 10.321 28.890 1.00 91.19 289 PHE A O 1
ATOM 2348 N N . ARG A 1 290 ? -14.859 11.375 29.262 1.00 91.50 290 ARG A N 1
ATOM 2349 C CA . ARG A 1 290 ? -14.443 12.687 28.766 1.00 91.50 290 ARG A CA 1
ATOM 2350 C C . ARG A 1 290 ? -14.781 13.755 29.787 1.00 91.50 290 ARG A C 1
ATOM 2352 O O . ARG A 1 290 ? -15.922 13.844 30.235 1.00 91.50 290 ARG A O 1
ATOM 2359 N N . THR A 1 291 ? -13.834 14.639 30.055 1.00 91.75 291 THR A N 1
ATOM 2360 C CA . THR A 1 291 ? -14.070 15.882 30.791 1.00 91.75 291 THR A CA 1
ATOM 2361 C C . THR A 1 291 ? -13.536 17.073 29.997 1.00 91.75 291 THR A C 1
ATOM 2363 O O . THR A 1 291 ? -12.648 16.924 29.161 1.00 91.75 291 THR A O 1
ATOM 2366 N N . GLN A 1 292 ? -14.127 18.246 30.219 1.00 89.12 292 GLN A N 1
ATOM 2367 C CA . GLN A 1 292 ? -13.569 19.531 29.783 1.00 89.12 292 GLN A CA 1
ATOM 2368 C C . GLN A 1 292 ? -12.885 20.270 30.940 1.00 89.12 292 GLN A C 1
ATOM 2370 O O . GLN A 1 292 ? -12.240 21.292 30.718 1.00 89.12 292 GLN A O 1
ATOM 2375 N N . GLN A 1 293 ? -13.057 19.782 32.171 1.00 88.12 293 GLN A N 1
ATOM 2376 C CA . GLN A 1 293 ? -12.440 20.371 33.345 1.00 88.12 293 GLN A CA 1
ATOM 2377 C C . GLN A 1 293 ? -10.977 19.912 33.426 1.00 88.12 293 GLN A C 1
ATOM 2379 O O . GLN A 1 293 ? -10.680 18.754 33.120 1.00 88.12 293 GLN A O 1
ATOM 2384 N N . PRO A 1 294 ? -10.049 20.799 33.818 1.00 83.06 294 PRO A N 1
ATOM 2385 C CA . PRO A 1 294 ? -8.663 20.412 34.026 1.00 83.06 294 PRO A CA 1
ATOM 2386 C C . PRO A 1 294 ? -8.583 19.383 35.157 1.00 83.06 294 PRO A C 1
ATOM 2388 O O . PRO A 1 294 ? -9.101 19.609 36.251 1.00 83.06 294 PRO A O 1
ATOM 2391 N N . LEU A 1 295 ? -7.932 18.253 34.882 1.00 82.06 295 LEU A N 1
ATOM 2392 C CA . LEU A 1 295 ? -7.637 17.254 35.903 1.00 82.06 295 LEU A CA 1
ATOM 2393 C C . LEU A 1 295 ? -6.534 17.779 36.836 1.00 82.06 295 LEU A C 1
ATOM 2395 O O . LEU A 1 295 ? -5.639 18.499 36.374 1.00 82.06 295 LEU A O 1
ATOM 2399 N N . PRO A 1 296 ? -6.578 17.445 38.137 1.00 74.06 296 PRO A N 1
ATOM 2400 C CA . PRO A 1 296 ? -5.489 17.771 39.045 1.00 74.06 296 PRO A CA 1
ATOM 2401 C C . PRO A 1 296 ? -4.183 17.111 38.567 1.00 74.06 296 PRO A C 1
ATOM 2403 O O . PRO A 1 296 ? -4.219 16.024 37.984 1.00 74.06 296 PRO A O 1
ATOM 2406 N N . PRO A 1 297 ? -3.022 17.760 38.772 1.00 62.44 297 PRO A N 1
ATOM 2407 C CA . PRO A 1 297 ? -1.744 17.159 38.420 1.00 62.44 297 PRO A CA 1
ATOM 2408 C C . PRO A 1 297 ? -1.557 15.844 39.194 1.00 62.44 297 PRO A C 1
ATOM 2410 O O . PRO A 1 297 ? -1.944 15.788 40.364 1.00 62.44 297 PRO A O 1
ATOM 2413 N N . PRO A 1 298 ? -0.963 14.804 38.577 1.00 60.12 298 PRO A N 1
ATOM 2414 C CA . PRO A 1 298 ? -0.647 13.574 39.290 1.00 60.12 298 PRO A CA 1
ATOM 2415 C C . PRO A 1 298 ? 0.240 13.915 40.492 1.00 60.12 298 PRO A C 1
ATOM 2417 O O . PRO A 1 298 ? 1.198 14.686 40.357 1.00 60.12 298 PRO A O 1
ATOM 2420 N N . GLU A 1 299 ? -0.096 13.389 41.671 1.00 54.31 299 GLU A N 1
ATOM 2421 C CA . GLU A 1 299 ? 0.760 13.521 42.850 1.00 54.31 299 GLU A CA 1
ATOM 2422 C C . GLU A 1 299 ? 2.133 12.939 42.493 1.00 54.31 299 GLU A C 1
ATOM 2424 O O . GLU A 1 299 ? 2.254 11.763 42.158 1.00 54.31 299 GLU A O 1
ATOM 2429 N N . LYS A 1 300 ? 3.169 13.786 42.466 1.00 41.88 300 LYS A N 1
ATOM 2430 C CA . LYS A 1 300 ? 4.533 13.336 42.181 1.00 41.88 300 LYS A CA 1
ATOM 2431 C C . LYS A 1 300 ? 4.956 12.377 43.289 1.00 41.88 300 LYS A C 1
ATOM 2433 O O . LYS A 1 300 ? 5.040 12.797 44.443 1.00 41.88 300 LYS A O 1
ATOM 2438 N N . GLU A 1 301 ? 5.272 11.136 42.936 1.00 42.62 301 GLU A N 1
ATOM 2439 C CA . GLU A 1 301 ? 6.003 10.232 43.820 1.00 42.62 301 GLU A CA 1
ATOM 2440 C C . GLU A 1 301 ? 7.347 10.892 44.165 1.00 42.62 301 GLU A C 1
ATOM 2442 O O . GLU A 1 301 ? 8.229 11.056 43.324 1.00 42.62 301 GLU A O 1
ATOM 2447 N N . GLN A 1 302 ? 7.485 11.359 45.405 1.00 30.67 302 GLN A N 1
ATOM 2448 C CA . GLN A 1 302 ? 8.758 11.813 45.949 1.00 30.67 302 GLN A CA 1
ATOM 2449 C C . GLN A 1 302 ? 9.617 10.577 46.212 1.00 30.67 302 GLN A C 1
ATOM 2451 O O . GLN A 1 302 ? 9.527 10.018 47.294 1.00 30.67 302 GLN A O 1
ATOM 2456 N N . ASN A 1 303 ? 10.390 10.129 45.221 1.00 35.91 303 ASN A N 1
ATOM 2457 C CA . ASN A 1 303 ? 11.565 9.266 45.396 1.00 35.91 303 ASN A CA 1
ATOM 2458 C C . ASN A 1 303 ? 12.432 9.301 44.122 1.00 35.91 303 ASN A C 1
ATOM 2460 O O . ASN A 1 303 ? 12.586 8.308 43.422 1.00 35.91 303 ASN A O 1
ATOM 2464 N N . GLU A 1 304 ? 13.020 10.458 43.824 1.00 32.59 304 GLU A N 1
ATOM 2465 C CA . GLU A 1 304 ? 14.212 10.540 42.973 1.00 32.59 304 GLU A CA 1
ATOM 2466 C C . GLU A 1 304 ? 15.291 11.268 43.778 1.00 32.59 304 GLU A C 1
ATOM 2468 O O . GLU A 1 304 ? 15.396 12.495 43.751 1.00 32.59 304 GLU A O 1
ATOM 2473 N N . GLU A 1 305 ? 16.054 10.507 44.568 1.00 32.62 305 GLU A N 1
ATOM 2474 C CA . GLU A 1 305 ? 17.341 10.985 45.065 1.00 32.62 305 GLU A CA 1
ATOM 2475 C C . GLU A 1 305 ? 18.344 11.043 43.906 1.00 32.62 305 GLU A C 1
ATOM 2477 O O . GLU A 1 305 ? 18.427 10.164 43.047 1.00 32.62 305 GLU A O 1
ATOM 2482 N N . GLU A 1 306 ? 19.079 12.145 43.903 1.00 31.09 306 GLU A N 1
ATOM 2483 C CA . GLU A 1 306 ? 20.064 12.588 42.932 1.00 31.09 306 GLU A CA 1
ATOM 2484 C C . GLU A 1 306 ? 21.099 11.518 42.556 1.00 31.09 306 GLU A C 1
ATOM 2486 O O . GLU A 1 306 ? 21.839 11.036 43.407 1.00 31.09 306 GLU A O 1
ATOM 2491 N N . LEU A 1 307 ? 21.300 11.291 41.255 1.00 28.00 307 LEU A N 1
ATOM 2492 C CA . LEU A 1 307 ? 22.638 11.000 40.736 1.00 28.00 307 LEU A CA 1
ATOM 2493 C C . LEU A 1 307 ? 22.872 11.792 39.442 1.00 28.00 307 LEU A C 1
ATOM 2495 O O . LEU A 1 307 ? 22.503 11.393 38.338 1.00 28.00 307 LEU A O 1
ATOM 2499 N N . GLN A 1 308 ? 23.498 12.960 39.591 1.00 29.80 308 GLN A N 1
ATOM 2500 C CA . GLN A 1 308 ? 24.147 13.661 38.487 1.00 29.80 308 GLN A CA 1
ATOM 2501 C C . GLN A 1 308 ? 25.361 12.847 38.019 1.00 29.80 308 GLN A C 1
ATOM 2503 O O . GLN A 1 308 ? 26.264 12.573 38.807 1.00 29.80 308 GLN A O 1
ATOM 2508 N N . GLY A 1 309 ? 25.425 12.514 36.728 1.00 25.55 309 GLY A N 1
ATOM 2509 C CA . GLY A 1 309 ? 26.629 11.933 36.133 1.00 25.55 309 GLY A CA 1
ATOM 2510 C C . GLY A 1 309 ? 26.424 11.386 34.724 1.00 25.55 309 GLY A C 1
ATOM 2511 O O . GLY A 1 309 ? 26.060 10.235 34.559 1.00 25.55 309 GLY A O 1
ATOM 2512 N N . CYS A 1 310 ? 26.682 12.234 33.727 1.00 26.36 310 CYS A N 1
ATOM 2513 C CA . CYS A 1 310 ? 27.120 11.926 32.358 1.00 26.36 310 CYS A CA 1
ATOM 2514 C C . CYS A 1 310 ? 26.650 10.623 31.666 1.00 26.36 310 CYS A C 1
ATOM 2516 O O . CYS A 1 310 ? 27.198 9.555 31.898 1.00 26.36 310 CYS A O 1
ATOM 2518 N N . GLY A 1 311 ? 25.831 10.802 30.620 1.00 29.58 311 GLY A N 1
ATOM 2519 C CA . GLY A 1 311 ? 25.959 10.083 29.343 1.00 29.58 311 GLY A CA 1
ATOM 2520 C C . GLY A 1 311 ? 25.411 8.655 29.279 1.00 29.58 311 GLY A C 1
ATOM 2521 O O . GLY A 1 311 ? 26.134 7.722 29.581 1.00 29.58 311 GLY A O 1
ATOM 2522 N N . HIS A 1 312 ? 24.192 8.525 28.733 1.00 36.22 312 HIS A N 1
ATOM 2523 C CA . HIS A 1 312 ? 23.490 7.291 28.328 1.00 36.22 312 HIS A CA 1
ATOM 2524 C C . HIS A 1 312 ? 23.362 6.182 29.387 1.00 36.22 312 HIS A C 1
ATOM 2526 O O . HIS A 1 312 ? 24.352 5.625 29.850 1.00 36.22 312 HIS A O 1
ATOM 2532 N N . PRO A 1 313 ? 22.127 5.715 29.634 1.00 31.19 313 PRO A N 1
ATOM 2533 C CA . PRO A 1 313 ? 21.975 4.263 29.684 1.00 31.19 313 PRO A CA 1
ATOM 2534 C C . PRO A 1 313 ? 20.649 3.748 29.108 1.00 31.19 313 PRO A C 1
ATOM 2536 O O . PRO A 1 313 ? 19.561 4.242 29.389 1.00 31.19 313 PRO A O 1
ATOM 2539 N N . SER A 1 314 ? 20.769 2.664 28.348 1.00 38.81 314 SER A N 1
ATOM 2540 C CA . SER A 1 314 ? 19.837 1.541 28.395 1.00 38.81 314 SER A CA 1
ATOM 2541 C C . SER A 1 314 ? 19.500 1.198 29.853 1.00 38.81 314 SER A C 1
ATOM 2543 O O . SER A 1 314 ? 20.397 0.801 30.598 1.00 38.81 314 SER A O 1
ATOM 2545 N N . LEU A 1 315 ? 18.237 1.330 30.258 1.00 27.11 315 LEU A N 1
ATOM 2546 C CA . LEU A 1 315 ? 17.757 0.808 31.537 1.00 27.11 315 LEU A CA 1
ATOM 2547 C C . LEU A 1 315 ? 17.015 -0.516 31.295 1.00 27.11 315 LEU A C 1
ATOM 2549 O O . LEU A 1 315 ? 16.038 -0.527 30.546 1.00 27.11 315 LEU A O 1
ATOM 2553 N N . PRO A 1 316 ? 17.449 -1.631 31.909 1.00 40.88 316 PRO A N 1
ATOM 2554 C CA . PRO A 1 316 ? 16.650 -2.841 32.001 1.00 40.88 316 PRO A CA 1
ATOM 2555 C C . PRO A 1 316 ? 15.668 -2.646 33.160 1.00 40.88 316 PRO A C 1
ATOM 2557 O O . PRO A 1 316 ? 16.095 -2.555 34.310 1.00 40.88 316 PRO A O 1
ATOM 2560 N N . LEU A 1 317 ? 14.366 -2.536 32.888 1.00 34.03 317 LEU A N 1
ATOM 2561 C CA . LEU A 1 317 ? 13.386 -2.382 33.964 1.00 34.03 317 LEU A CA 1
ATOM 2562 C C . LEU A 1 317 ? 12.702 -3.700 34.304 1.00 34.03 317 LEU A C 1
ATOM 2564 O O . LEU A 1 317 ? 11.921 -4.259 33.538 1.00 34.03 317 LEU A O 1
ATOM 2568 N N . GLY A 1 318 ? 13.058 -4.168 35.498 1.00 27.38 318 GLY A N 1
ATOM 2569 C CA . GLY A 1 318 ? 12.396 -5.226 36.224 1.00 27.38 318 GLY A CA 1
ATOM 2570 C C . GLY A 1 318 ? 11.016 -4.816 36.734 1.00 27.38 318 GLY A C 1
ATOM 2571 O O . GLY A 1 318 ? 10.693 -3.640 36.876 1.00 27.38 318 GLY A O 1
ATOM 2572 N N . MET A 1 319 ? 10.242 -5.861 37.013 1.00 29.39 319 MET A N 1
ATOM 2573 C CA . MET A 1 319 ? 9.048 -5.928 37.853 1.00 29.39 319 MET A CA 1
ATOM 2574 C C . MET A 1 319 ? 8.876 -4.726 38.797 1.00 29.39 319 MET A C 1
ATOM 2576 O O . MET A 1 319 ? 9.512 -4.663 39.850 1.00 29.39 319 MET A O 1
ATOM 2580 N N . LEU A 1 320 ? 7.979 -3.799 38.455 1.00 33.72 320 LEU A N 1
ATOM 2581 C CA . LEU A 1 320 ? 7.483 -2.819 39.417 1.00 33.72 320 LEU A CA 1
ATOM 2582 C C . LEU A 1 320 ? 6.609 -3.557 40.442 1.00 33.72 320 LEU A C 1
ATOM 2584 O O . LEU A 1 320 ? 5.519 -4.030 40.124 1.00 33.72 320 LEU A O 1
ATOM 2588 N N . ASN A 1 321 ? 7.113 -3.673 41.673 1.00 33.00 321 ASN A N 1
ATOM 2589 C CA . ASN A 1 321 ? 6.310 -4.012 42.846 1.00 33.00 321 ASN A CA 1
ATOM 2590 C C . ASN A 1 321 ? 5.305 -2.876 43.081 1.00 33.00 321 ASN A C 1
ATOM 2592 O O . ASN A 1 321 ? 5.711 -1.776 43.452 1.00 33.00 321 ASN A O 1
ATOM 2596 N N . LEU A 1 322 ? 4.012 -3.136 42.883 1.00 40.31 322 LEU A N 1
ATOM 2597 C CA . LEU A 1 322 ? 2.946 -2.154 43.100 1.00 40.31 322 LEU A CA 1
ATOM 2598 C C . LEU A 1 322 ? 2.054 -2.589 44.279 1.00 40.31 322 LEU A C 1
ATOM 2600 O O . LEU A 1 322 ? 1.018 -3.225 44.095 1.00 40.31 322 LEU A O 1
ATOM 2604 N N . GLU A 1 323 ? 2.472 -2.262 45.506 1.00 32.72 323 GLU A N 1
ATOM 2605 C CA . GLU A 1 323 ? 1.641 -2.373 46.725 1.00 32.72 323 GLU A CA 1
ATOM 2606 C C . GLU A 1 323 ? 0.975 -1.038 47.126 1.00 32.72 323 GLU A C 1
ATOM 2608 O O . GLU A 1 323 ? 0.341 -0.943 48.177 1.00 32.72 323 GLU A O 1
ATOM 2613 N N . THR A 1 324 ? 1.056 0.007 46.300 1.00 38.41 324 THR A N 1
ATOM 2614 C CA . THR A 1 324 ? 0.364 1.281 46.545 1.00 38.41 324 THR A CA 1
ATOM 2615 C C . THR A 1 324 ? -1.044 1.279 45.931 1.00 38.41 324 THR A C 1
ATOM 2617 O O . THR A 1 324 ? -1.212 0.918 44.763 1.00 38.41 324 THR A O 1
ATOM 2620 N N . PRO A 1 325 ? -2.096 1.670 46.681 1.00 43.00 325 PRO A N 1
ATOM 2621 C CA . PRO A 1 325 ? -3.432 1.810 46.120 1.00 43.00 325 PRO A CA 1
ATOM 2622 C C . PRO A 1 325 ? -3.429 2.955 45.105 1.00 43.00 325 PRO A C 1
ATOM 2624 O O . PRO A 1 325 ? -3.279 4.118 45.468 1.00 43.00 325 PRO A O 1
ATOM 2627 N N . VAL A 1 326 ? -3.598 2.615 43.828 1.00 56.97 326 VAL A N 1
ATOM 2628 C CA . VAL A 1 326 ? -3.732 3.593 42.747 1.00 56.97 326 VAL A CA 1
ATOM 2629 C C . VAL A 1 326 ? -5.004 4.405 43.008 1.00 56.97 326 VAL A C 1
ATOM 2631 O O . VAL A 1 326 ? -6.116 3.874 42.970 1.00 56.97 326 VAL A O 1
ATOM 2634 N N . HIS A 1 327 ? -4.855 5.682 43.363 1.00 68.19 327 HIS A N 1
ATOM 2635 C CA . HIS A 1 327 ? -5.978 6.610 43.463 1.00 68.19 327 HIS A CA 1
ATOM 2636 C C . HIS A 1 327 ? -6.451 6.984 42.052 1.00 68.19 327 HIS A C 1
ATOM 2638 O O . HIS A 1 327 ? -5.627 7.214 41.171 1.00 68.19 327 HIS A O 1
ATOM 2644 N N . SER A 1 328 ? -7.771 7.030 41.834 1.00 80.06 328 SER A N 1
ATOM 2645 C CA . SER A 1 328 ? -8.322 7.470 40.545 1.00 80.06 328 SER A CA 1
ATOM 2646 C C . SER A 1 328 ? -7.954 8.927 40.311 1.00 80.06 328 SER A C 1
ATOM 2648 O O . SER A 1 328 ? -8.000 9.744 41.234 1.00 80.06 328 SER A O 1
ATOM 2650 N N . VAL A 1 329 ? -7.615 9.245 39.065 1.00 82.62 329 VAL A N 1
ATOM 2651 C CA . VAL A 1 329 ? -7.346 10.609 38.614 1.00 82.62 329 VAL A CA 1
ATOM 2652 C C . VAL A 1 329 ? -8.627 11.451 38.643 1.00 82.62 329 VAL A C 1
ATOM 2654 O O . VAL A 1 329 ? -8.560 12.679 38.681 1.00 82.62 329 VAL A O 1
ATOM 2657 N N . ILE A 1 330 ? -9.804 10.814 38.659 1.00 84.25 330 ILE A N 1
ATOM 2658 C CA . ILE A 1 330 ? -11.089 11.495 38.819 1.00 84.25 330 ILE A CA 1
ATOM 2659 C C . ILE A 1 330 ? -11.278 11.873 40.299 1.00 84.25 330 ILE A C 1
ATOM 2661 O O . ILE A 1 330 ? -11.344 10.986 41.159 1.00 84.25 330 ILE A O 1
ATOM 2665 N N . PRO A 1 331 ? -11.421 13.172 40.625 1.00 84.50 331 PRO A N 1
ATOM 2666 C CA . PRO A 1 331 ? -11.665 13.607 41.995 1.00 84.50 331 PRO A CA 1
ATOM 2667 C C . PRO A 1 331 ? -12.953 13.012 42.575 1.00 84.50 331 PRO A C 1
ATOM 2669 O O . PRO A 1 331 ? -13.971 12.884 41.895 1.00 84.50 331 PRO A O 1
ATOM 2672 N N . LYS A 1 332 ? -12.931 12.665 43.867 1.00 84.44 332 LYS A N 1
ATOM 2673 C CA . LYS A 1 332 ? -14.062 12.001 44.547 1.00 84.44 332 LYS A CA 1
ATOM 2674 C C . LYS A 1 332 ? -15.337 12.849 44.604 1.00 84.44 332 LYS A C 1
ATOM 2676 O O . LYS A 1 332 ? -16.417 12.305 44.812 1.00 84.44 332 LYS A O 1
ATOM 2681 N N . ASP A 1 333 ? -15.208 14.163 44.479 1.00 88.12 333 ASP A N 1
ATOM 2682 C CA . ASP A 1 333 ? -16.296 15.139 44.480 1.00 88.12 333 ASP A CA 1
ATOM 2683 C C . ASP A 1 333 ? -16.917 15.369 43.090 1.00 88.12 333 ASP A C 1
ATOM 2685 O O . ASP A 1 333 ? -17.942 16.046 42.989 1.00 88.12 333 ASP A O 1
ATOM 2689 N N . TRP A 1 334 ? -16.348 14.789 42.027 1.00 89.88 334 TRP A N 1
ATOM 2690 C CA . TRP A 1 334 ? -16.862 14.927 40.664 1.00 89.88 334 TRP A CA 1
ATOM 2691 C C . TRP A 1 334 ? -18.059 14.016 40.389 1.00 89.88 334 TRP A C 1
ATOM 2693 O O . TRP A 1 334 ? -18.093 12.844 40.768 1.00 89.88 334 TRP A O 1
ATOM 2703 N N . VAL A 1 335 ? -19.034 14.540 39.642 1.00 90.12 335 VAL A N 1
ATOM 2704 C CA . VAL A 1 335 ? -20.295 13.854 39.342 1.00 90.12 335 VAL A CA 1
ATOM 2705 C C . VAL A 1 335 ? -20.393 13.483 37.858 1.00 90.12 335 VAL A C 1
ATOM 2707 O O . VAL A 1 335 ? -20.255 14.332 36.971 1.00 90.12 335 VAL A O 1
ATOM 2710 N N . LEU A 1 336 ? -20.699 12.208 37.580 1.00 89.44 336 LEU A N 1
ATOM 2711 C CA . LEU A 1 336 ? -20.948 11.705 36.225 1.00 89.44 336 LEU A CA 1
ATOM 2712 C C . LEU A 1 336 ? -22.156 12.414 35.589 1.00 89.44 336 LEU A C 1
ATOM 2714 O O . LEU A 1 336 ? -23.220 12.524 36.193 1.00 89.44 336 LEU A O 1
ATOM 2718 N N . GLY A 1 337 ? -21.996 12.874 34.349 1.00 89.31 337 GLY A N 1
ATOM 2719 C CA . GLY A 1 337 ? -22.996 13.646 33.606 1.00 89.31 337 GLY A CA 1
ATOM 2720 C C . GLY A 1 337 ? -22.963 15.151 33.885 1.00 89.31 337 GLY A C 1
ATOM 2721 O O . GLY A 1 337 ? -23.697 15.896 33.236 1.00 89.31 337 GLY A O 1
ATOM 2722 N N . LYS A 1 338 ? -22.113 15.607 34.813 1.00 89.81 338 LYS A N 1
ATOM 2723 C CA . LYS A 1 338 ? -21.899 17.027 35.110 1.00 89.81 338 LYS A CA 1
ATOM 2724 C C . LYS A 1 338 ? -20.443 17.427 34.882 1.00 89.81 338 LYS A C 1
ATOM 2726 O O . LYS A 1 338 ? -20.177 18.285 34.046 1.00 89.81 338 LYS A O 1
ATOM 2731 N N . ASP A 1 339 ? -19.522 16.793 35.602 1.00 90.50 339 ASP A N 1
ATOM 2732 C CA . ASP A 1 339 ? -18.097 17.153 35.604 1.00 90.50 339 ASP A CA 1
ATOM 2733 C C . ASP A 1 339 ? -17.292 16.301 34.609 1.00 90.50 339 ASP A C 1
ATOM 2735 O O . ASP A 1 339 ? -16.345 16.770 33.976 1.00 90.50 339 ASP A O 1
ATOM 2739 N N . TYR A 1 340 ? -17.730 15.062 34.391 1.00 91.56 340 TYR A N 1
ATOM 2740 C CA . TYR A 1 340 ? -17.219 14.156 33.366 1.00 91.56 340 TYR A CA 1
ATOM 2741 C C . TYR A 1 340 ? -18.364 13.334 32.766 1.00 91.56 340 TYR A C 1
ATOM 2743 O O . TYR A 1 340 ? -19.422 13.173 33.371 1.00 91.56 340 TYR A O 1
ATOM 2751 N N . PHE A 1 341 ? -18.172 12.826 31.553 1.00 90.62 341 PHE A N 1
ATOM 2752 C CA . PHE A 1 341 ? -19.200 12.158 30.758 1.00 90.62 341 PHE A CA 1
ATOM 2753 C C . PHE A 1 341 ? -18.696 10.804 30.267 1.00 90.62 341 PHE A C 1
ATOM 2755 O O . PHE A 1 341 ? -17.542 10.688 29.858 1.00 90.62 341 PHE A O 1
ATOM 2762 N N . LEU A 1 342 ? -19.570 9.798 30.274 1.00 87.44 342 LEU A N 1
ATOM 2763 C CA . LEU A 1 342 ? -19.287 8.482 29.708 1.00 87.44 342 LEU A CA 1
ATOM 2764 C C . LEU A 1 342 ? -19.338 8.568 28.178 1.00 87.44 342 LEU A C 1
ATOM 2766 O O . LEU A 1 342 ? -20.349 8.993 27.618 1.00 87.44 342 LEU A O 1
ATOM 2770 N N . VAL A 1 343 ? -18.245 8.193 27.519 1.00 84.25 343 VAL A N 1
ATOM 2771 C CA . VAL A 1 343 ? -18.148 8.126 26.052 1.00 84.25 343 VAL A CA 1
ATOM 2772 C C . VAL A 1 343 ? -18.457 6.714 25.577 1.00 84.25 343 VAL A C 1
ATOM 2774 O O . VAL A 1 343 ? -19.250 6.538 24.657 1.00 84.25 343 VAL A O 1
ATOM 2777 N N . GLU A 1 344 ? -17.881 5.718 26.245 1.00 76.69 344 GLU A N 1
ATOM 2778 C CA . GLU A 1 344 ? -18.129 4.309 25.964 1.00 76.69 344 GLU A CA 1
ATOM 2779 C C . GLU A 1 344 ? -18.544 3.593 27.243 1.00 76.69 344 GLU A C 1
ATOM 2781 O O . GLU A 1 344 ? -17.883 3.701 28.279 1.00 76.69 344 GLU A O 1
ATOM 2786 N N . THR A 1 345 ? -19.682 2.902 27.177 1.00 74.25 345 THR A N 1
ATOM 2787 C CA . THR A 1 345 ? -20.195 2.085 28.277 1.00 74.25 345 THR A CA 1
ATOM 2788 C C . THR A 1 345 ? -19.242 0.945 28.585 1.00 74.25 345 THR A C 1
ATOM 2790 O O . THR A 1 345 ? -18.670 0.390 27.654 1.00 74.25 345 THR A O 1
ATOM 2793 N N . ALA A 1 346 ? -19.140 0.575 29.866 1.00 78.25 346 ALA A N 1
ATOM 2794 C CA . ALA A 1 346 ? -18.272 -0.493 30.353 1.00 78.25 346 ALA A CA 1
ATOM 2795 C C . ALA A 1 346 ? -18.320 -1.739 29.452 1.00 78.25 346 ALA A C 1
ATOM 2797 O O . ALA A 1 346 ? -19.290 -2.502 29.472 1.00 78.25 346 ALA A O 1
ATOM 2798 N N . LEU A 1 347 ? -17.272 -1.921 28.650 1.00 82.94 347 LEU A N 1
ATOM 2799 C CA . LEU A 1 347 ? -17.087 -3.085 27.803 1.00 82.94 347 LEU A CA 1
ATOM 2800 C C . LEU A 1 347 ? -16.500 -4.187 28.682 1.00 82.94 347 LEU A C 1
ATOM 2802 O O . LEU A 1 347 ? -15.439 -4.007 29.275 1.00 82.94 347 LEU A O 1
ATOM 2806 N N . THR A 1 348 ? -17.201 -5.314 28.799 1.00 88.88 348 THR A N 1
ATOM 2807 C CA . THR A 1 348 ? -16.619 -6.515 29.408 1.00 88.88 348 THR A CA 1
ATOM 2808 C C . THR A 1 348 ? -15.795 -7.227 28.346 1.00 88.88 348 THR A C 1
ATOM 2810 O O . THR A 1 348 ? -16.366 -7.863 27.462 1.00 88.88 348 THR A O 1
ATOM 2813 N N . CYS A 1 349 ? -14.478 -7.100 28.436 1.00 87.69 349 CYS A N 1
ATOM 2814 C CA . CYS A 1 349 ? -13.522 -7.739 27.544 1.00 87.69 349 CYS A CA 1
ATOM 2815 C C . CYS A 1 349 ? -13.131 -9.093 28.139 1.00 87.69 349 CYS A C 1
ATOM 2817 O O . CYS A 1 349 ? -12.720 -9.160 29.301 1.00 87.69 349 CYS A O 1
ATOM 2819 N N . LYS A 1 350 ? -13.304 -10.168 27.372 1.00 86.50 350 LYS A N 1
ATOM 2820 C CA . LYS A 1 350 ? -13.093 -11.541 27.843 1.00 86.50 350 LYS A CA 1
ATOM 2821 C C . LYS A 1 350 ? -11.634 -11.960 27.773 1.00 86.50 350 LYS A C 1
ATOM 2823 O O . LYS A 1 350 ? -10.873 -11.454 26.955 1.00 86.50 350 LYS A O 1
ATOM 2828 N N . ASP A 1 351 ? -11.278 -12.935 28.602 1.00 83.94 351 ASP A N 1
ATOM 2829 C CA . ASP A 1 351 ? -9.978 -13.606 28.533 1.00 83.94 351 ASP A CA 1
ATOM 2830 C C . ASP A 1 351 ? -9.646 -14.071 27.097 1.00 83.94 351 ASP A C 1
ATOM 2832 O O . ASP A 1 351 ? -10.445 -14.738 26.426 1.00 83.94 351 ASP A O 1
ATOM 2836 N N . GLY A 1 352 ? -8.466 -13.685 26.609 1.00 69.38 352 GLY A N 1
ATOM 2837 C CA . GLY A 1 352 ? -7.969 -13.981 25.269 1.00 69.38 352 GLY A CA 1
ATOM 2838 C C . GLY A 1 352 ? -8.612 -13.161 24.144 1.00 69.38 352 GLY A C 1
ATOM 2839 O O . GLY A 1 352 ? -8.548 -13.582 22.977 1.00 69.38 352 GLY A O 1
ATOM 2840 N N . GLU A 1 353 ? -9.277 -12.045 24.462 1.00 75.62 353 GLU A N 1
ATOM 2841 C CA . GLU A 1 353 ? -9.755 -11.070 23.478 1.00 75.62 353 GLU A CA 1
ATOM 2842 C C . GLU A 1 353 ? -8.719 -9.983 23.186 1.00 75.62 353 GLU A C 1
ATOM 2844 O O . GLU A 1 353 ? -8.108 -9.414 24.088 1.00 75.62 353 GLU A O 1
ATOM 2849 N N . SER A 1 354 ? -8.607 -9.649 21.900 1.00 74.88 354 SER A N 1
ATOM 2850 C CA . SER A 1 354 ? -7.942 -8.441 21.417 1.00 74.88 354 SER A CA 1
ATOM 2851 C C . SER A 1 354 ? -9.002 -7.386 21.138 1.00 74.88 354 SER A C 1
ATOM 2853 O O . SER A 1 354 ? -9.887 -7.581 20.295 1.00 74.88 354 SER A O 1
ATOM 2855 N N . VAL A 1 355 ? -8.927 -6.263 21.840 1.00 79.06 355 VAL A N 1
ATOM 2856 C CA . VAL A 1 355 ? -9.865 -5.151 21.697 1.00 79.06 355 VAL A CA 1
ATOM 2857 C C . VAL A 1 355 ? -9.205 -4.060 20.879 1.00 79.06 355 VAL A C 1
ATOM 2859 O O . VAL A 1 355 ? -8.068 -3.691 21.137 1.00 79.06 355 VAL A O 1
ATOM 2862 N N . GLN A 1 356 ? -9.933 -3.514 19.907 1.00 76.25 356 GLN A N 1
ATOM 2863 C CA . GLN A 1 356 ? -9.494 -2.351 19.146 1.00 76.25 356 GLN A CA 1
ATOM 2864 C C . GLN A 1 356 ? -10.682 -1.453 18.819 1.00 76.25 356 GLN A C 1
ATOM 2866 O O . GLN A 1 356 ? -11.651 -1.902 18.192 1.00 76.25 356 GLN A O 1
ATOM 2871 N N . VAL A 1 357 ? -10.577 -0.176 19.188 1.00 74.88 357 VAL A N 1
ATOM 2872 C CA . VAL A 1 357 ? -11.616 0.833 18.958 1.00 74.88 357 VAL A CA 1
ATOM 2873 C C . VAL A 1 357 ? -10.975 2.176 18.598 1.00 74.88 357 VAL A C 1
ATOM 2875 O O . VAL A 1 357 ? -9.868 2.484 19.038 1.00 74.88 357 VAL A O 1
ATOM 2878 N N . CYS A 1 358 ? -11.666 2.982 17.788 1.00 69.31 358 CYS A N 1
ATOM 2879 C CA . CYS A 1 358 ? -11.310 4.386 17.601 1.00 69.31 358 CYS A CA 1
ATOM 2880 C C . CYS A 1 358 ? -12.539 5.295 17.667 1.00 69.31 358 CYS A C 1
ATOM 2882 O O . CYS A 1 358 ? -13.604 4.936 17.161 1.00 69.31 358 CYS A O 1
ATOM 2884 N N . PHE A 1 359 ? -12.345 6.501 18.196 1.00 69.75 359 PHE A N 1
ATOM 2885 C CA . PHE A 1 359 ? -13.340 7.565 18.311 1.00 69.75 359 PHE A CA 1
ATOM 2886 C C . PHE A 1 359 ? -12.846 8.871 17.685 1.00 69.75 359 PHE A C 1
ATOM 2888 O O . PHE A 1 359 ? -11.646 9.139 17.651 1.00 69.75 359 PHE A O 1
ATOM 2895 N N . LEU A 1 360 ? -13.800 9.659 17.184 1.00 55.97 360 LEU A N 1
ATOM 2896 C CA . LEU A 1 360 ? -13.626 10.977 16.558 1.00 55.97 360 LEU A CA 1
ATOM 2897 C C . LEU A 1 360 ? -13.924 12.125 17.526 1.00 55.97 360 LEU A C 1
ATOM 2899 O O . LEU A 1 360 ? -14.809 11.937 18.395 1.00 55.97 360 LEU A O 1
#

pLDDT: mean 75.78, std 17.64, range [25.55, 96.25]

Organism: Nephila pilipes (NCBI:txid299642)

Sequence (360 aa):
MVQKYQSPIRIYKYPFELVMAAYEKRFPTCKMIPVFLGSDTTYEYNSEDGAVYIIERRCRLNVEAPYLLKKIIGVDVVYFIQKNTLDRRARTLKIEAYNEKATRTAGKPVSSWTCLLDLEGLNMRHLWRPGVKALLHIIEIVEANYPETMGRVLIVRAPRVFPILWTLVSTFINDTTRSKFIFYAGNNYQGSGGLIDFVDKKYLPDFLGGDSETKICEGGLVPKSFYMSVEDYEKEKAEGHHLFDDSMYHVISLLKGQFHEVVLSITDKGSVICWDFDVMKDDVSFCVFRTQQPLPPPEKEQNEEELQGCGHPSLPLGMLNLETPVHSVIPKDWVLGKDYFLVETALTCKDGESVQVCFL

Foldseek 3Di:
DQDDDDPPPDDDPDDLVVVVVVVPVPPQHDPVPNQWPGKDWPDWDADPVRQKTKTKIWTKGAPPDPPQVCLQVVDRIFTKIWIWIHGNVVSDIDIDIFGPVVCVVVVHGHQADEAEDECPPPDPVCVPPLNLLVVLVVLLCCVVPPPSNYQAYEYPPHDPCVVVSCVSNVVSDDPVRVVRYDYDDDLPLQDVVHPCVPDPLCPDDVVNPGNDDRPRDDGDDDPPVPDDDPVVVVVVVVVPDDSDDPPPDDDDDDDPPADDDDDDDDDDPPDKDKDKDWQADFKDWDWDKDFPDDFDDPDDDPDDDDDDDDDDDDDDDDDDPDPDRDDDSDDPPDDEPPGMYTPDDTDTAGHGDMDIDMDD

InterPro domains:
  IPR001251 CRAL-TRIO lipid binding domain [PF00650] (101-210)
  IPR001251 CRAL-TRIO lipid binding domain [PS50191] (66-216)
  IPR001251 CRAL-TRIO lipid binding domain [SM00516] (64-213)
  IPR001251 CRAL-TRIO lipid binding domain [cd00170] (100-211)
  IPR006797 PRELI/MSF1 domain [PS50904] (3-99)
  IPR036598 GOLD domain superfamily [SSF101576] (248-352)
  IPR036865 CRAL-TRIO lipid binding domain superfamily [G3DSA:3.40.525.10] (22-244)
  IPR036865 CRAL-TRIO lipid binding domain superfamily [SSF52087] (99-227)

Radius of gyration: 27.08 Å; chains: 1; bounding box: 60×42×75 Å